Protein 9H4A (pdb70)

B-factor: mean 59.26, std 18.14, range [36.0, 131.02]

Secondary structure (DSSP, 8-state):
-HHHHHHHHHHHHHT---SSHHHHHHHTB-TTT-SS-SHHHHHHHHHHHHHHHHHHHHHH-TT--HHHHHHHHHHHT-TTTTTTHHHHHTTGGGTSB--SS--S-HHHHHHHHHHHHHHHHHHHHS-HHHHHHHHHHHHHTT-/-HHHHHHHHHHHHHS---SSTHHHHHHHB-TTT-SSSSHHHHHHHHHHHHHHHHHHHHTT-TT--HHHHHHHHHHHT-IIIIIHHHHHHTTGGGTSB--TTS-TT-HHHHHHHHHHHHHHHHHHHT-HHHHHHHHTTT-

Nearest PDB structures (foldseek):
  9h4a-assembly1_B  TM=9.808E-01  e=5.557E-18  Arabidopsis thaliana
  7r97-assembly1_B  TM=8.923E-01  e=1.587E-07  Esche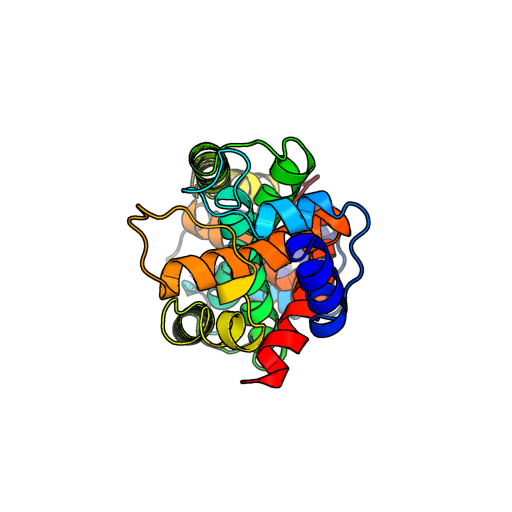richia coli K-12
  3o2r-assembly2_D  TM=8.938E-01  e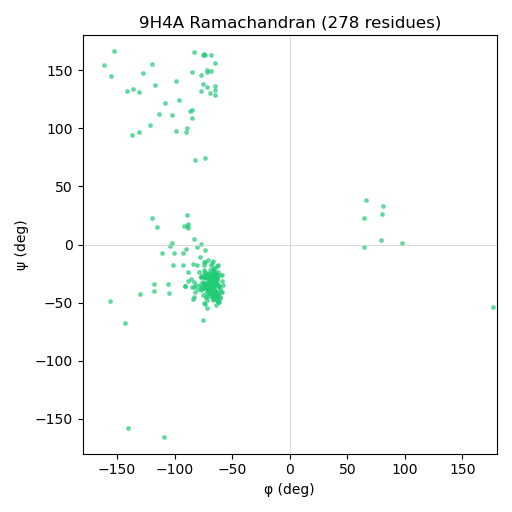=8.496E-07  Campylobacter jejuni subsp. jejuni NCTC 11168 = ATCC 700819
  3rv0-assembly2_D  TM=7.296E-01  e=1.612E-03  Vanderwaltozyma polyspora DSM 70294
  3rv0-assembly1_A  TM=6.216E-01  e=2.167E-03  Vanderwaltozyma polyspora DSM 70294

Solvent-accessible surface area: 13229 Å² total; per-residue (Å²): 109,113,35,43,90,49,0,55,144,2,24,115,69,2,49,29,177,13,122,73,69,90,14,0,87,28,0,0,0,18,39,41,99,45,176,103,30,0,111,10,2,12,51,0,0,26,23,0,7,28,0,0,6,0,17,74,65,2,66,156,74,56,98,23,63,18,164,37,0,27,174,49,12,70,106,25,25,57,61,125,70,7,2,6,90,1,0,87,89,8,32,0,45,191,14,12,61,55,44,135,178,38,158,40,68,101,35,31,16,10,2,26,0,2,40,0,1,2,0,0,0,0,29,19,39,52,58,0,25,58,0,4,130,9,4,83,127,3,34,46,71,83,84,100,115,32,53,85,56,0,57,129,2,24,108,87,11,65,25,168,14,132,75,63,87,16,0,83,30,0,0,2,30,39,46,97,45,178,100,20,1,96,9,2,13,53,0,0,27,23,0,7,26,0,0,0,0,28,76,50,1,69,157,69,51,88,27,60,24,158,40,0,28,169,53,12,72,114,29,27,61,56,122,82,14,4,6,91,4,0,91,155,21,29,0,25,185,18,11,71,26,27,147,197,39,105,18,86,73,31,49,15,10,2,35,0,2,39,0,1,2,0,0,0,0,34,19,35,62,36,0,23,56,0,8,133,15,2,68,113,23,81

Foldseek 3Di:
DVQVVLLVVLCVVLVHDFPPCVLLVQLLEDVQRDVSHQQVLLVVLLVLLLVLLLVVVCVVPVPDDPVVSVVSSCQCLPLQRHLQVLLVVSVSLVNRDHDPDDPDDSSNSSNSSSSSVLSSRCVRVVHSVVSSVSCCVSSVVPD/DVLVVLLVVLCVVLVHDFPDCVLLVQLQEDVQQDVSHQPVLLVVLLVLLLVLLVVVVCVVPVPDDPVVSVVSSVQCSPQQNHQLVLLVVSPSLVNRDHDPVDRSSDSNNSNSSSSSVLSSCCVRVVHSVVSSVSVPVRD

Organism: Arabidopsis thaliana (NCBI:txid3702)

Sequence (282 aa):
SPFATDLAKLQTQIGYKFNNINLLRRAMTHASFSQENNKALSIFGTHIIETAVSLQFLAKDIDISSKALGRLISEVSNVESSCALDGDRLGLGKIIRVSTKTDASNSAILCTGFRAIFGAIAIDAGTVDEAIKVFWKVHGARASPFATDLAKLQTQIGYKFNNINLLRRAMTHASFSQENNKALSIFGTHIIETAVSLQFLAKDIDISSKALGRLISEVSNVESSCALDGDRLGLGKIIRVSTKTDASNSAILCTGFRAIFGAIAIDAGTVDEAIKVFWKVH

Structure (mmCIF, N/CA/C/O backbone):
data_9H4A
#
_entry.id   9H4A
#
_cell.length_a   48.130
_cell.length_b   101.530
_cell.length_c   134.030
_cell.angle_alpha   90.000
_cell.angle_beta   90.000
_cell.angle_gamma   90.000
#
_symmetry.space_group_name_H-M   'C 2 2 21'
#
loop_
_atom_site.group_PDB
_atom_site.id
_atom_site.type_symbol
_atom_site.label_atom_id
_atom_site.label_alt_id
_atom_site.label_comp_id
_atom_site.label_asym_id
_atom_site.label_entity_id
_atom_site.label_seq_id
_atom_site.pdbx_PDB_ins_code
_atom_site.Cartn_x
_atom_site.Cartn_y
_atom_site.Cartn_z
_atom_site.occupancy
_atom_site.B_iso_or_equiv
_atom_site.auth_seq_id
_atom_site.auth_comp_id
_atom_site.auth_asym_id
_atom_site.auth_atom_id
_atom_site.pdbx_PDB_model_num
ATOM 1 N N . SER A 1 13 ? -19.69727 53.23701 52.76003 1.000 88.78903 42 SER A N 1
ATOM 2 C CA . SER A 1 13 ? -19.01261 53.17404 51.47358 1.000 109.84199 42 SER A CA 1
ATOM 3 C C . SER A 1 13 ? -19.06864 51.76563 50.88812 1.000 114.40752 42 SER A C 1
ATOM 4 O O . SER A 1 13 ? -18.95255 50.78024 51.61769 1.000 116.03350 42 SER A O 1
ATOM 7 N N . PRO A 1 14 ? -19.25190 51.67144 49.56902 1.000 109.70658 43 PRO A N 1
ATOM 8 C CA . PRO A 1 14 ? -19.32631 50.34550 48.93357 1.000 94.42733 43 PRO A CA 1
ATOM 9 C C . PRO A 1 14 ? -18.03406 49.55341 49.02116 1.000 93.80266 43 PRO A C 1
ATOM 10 O O . PRO A 1 14 ? -18.07944 48.31890 48.95428 1.000 88.87692 43 PRO A O 1
ATOM 14 N N . PHE A 1 15 ? -16.88516 50.21665 49.17016 1.000 94.21845 44 PHE A N 1
ATOM 15 C CA . PHE A 1 15 ? -15.61646 49.49591 49.21210 1.000 81.97872 44 PHE A CA 1
ATOM 16 C C . PHE A 1 15 ? -15.46144 48.72892 50.51983 1.000 70.58411 44 PHE A C 1
ATOM 17 O O . PHE A 1 15 ? -15.10805 47.54423 50.51708 1.000 68.78363 44 PHE A O 1
ATOM 25 N N . ALA A 1 16 ? -15.72338 49.38871 51.65119 1.000 68.29405 45 ALA A N 1
ATOM 26 C CA . ALA A 1 16 ? -15.59497 48.71863 52.94104 1.000 57.21114 45 ALA A CA 1
ATOM 27 C C . ALA A 1 16 ? -16.62546 47.60929 53.10582 1.000 83.73086 45 ALA A C 1
ATOM 28 O O . ALA A 1 16 ? -16.38040 46.64187 53.83579 1.000 63.98907 45 ALA A O 1
ATOM 30 N N . THR A 1 17 ? -17.77831 47.72884 52.44328 1.000 90.65638 46 THR A N 1
ATOM 31 C CA . THR A 1 17 ? -18.77924 46.66951 52.51400 1.000 93.79152 46 THR A CA 1
ATOM 32 C C . THR A 1 17 ? -18.34404 45.45140 51.70917 1.000 80.56532 46 THR A C 1
ATOM 33 O O . THR A 1 17 ? -18.50651 44.31101 52.16009 1.000 75.14671 46 THR A O 1
ATOM 37 N N . ASP A 1 18 ? -17.78570 45.67301 50.51609 1.000 69.69845 47 ASP A N 1
ATOM 38 C CA . ASP A 1 18 ? -17.24830 44.57109 49.72799 1.000 69.30304 47 ASP A CA 1
ATOM 39 C C . ASP A 1 18 ? -16.06161 43.90408 50.41042 1.000 66.82058 47 ASP A C 1
ATOM 40 O O . ASP A 1 18 ? -15.79105 42.72832 50.14506 1.000 68.17268 47 ASP A O 1
ATOM 45 N N . LEU A 1 19 ? -15.35068 44.62548 51.28031 1.000 59.74648 48 LEU A N 1
ATOM 46 C CA . LEU A 1 19 ? -14.26857 44.01819 52.04730 1.000 53.70994 48 LEU A CA 1
ATOM 47 C C . LEU A 1 19 ? -14.80651 43.18419 53.20361 1.000 57.96951 48 LEU A C 1
ATOM 48 O O . LEU A 1 19 ? -14.23561 42.13922 53.53603 1.000 64.19389 48 LEU A O 1
ATOM 53 N N . ALA A 1 20 ? -15.89791 43.63224 53.83012 1.000 76.65259 49 ALA A N 1
ATOM 54 C CA . ALA A 1 20 ? -16.51507 42.84249 54.89057 1.000 52.56824 49 ALA A CA 1
ATOM 55 C C . ALA A 1 20 ? -17.08073 41.53885 54.34350 1.000 64.90027 49 ALA A C 1
ATOM 56 O O . ALA A 1 20 ? -16.92614 40.47971 54.96255 1.000 68.81147 49 ALA A O 1
ATOM 58 N N . LYS A 1 21 ? -17.74021 41.59656 53.18359 1.000 65.25884 50 LYS A N 1
ATOM 59 C CA . LYS A 1 21 ? -18.20621 40.37487 52.53738 1.000 66.38420 50 LYS A CA 1
ATOM 60 C C . LYS A 1 21 ? -17.03902 39.51179 52.07744 1.000 56.61866 50 LYS A C 1
ATOM 61 O O . LYS A 1 21 ? -17.14788 38.28009 52.05836 1.000 78.19906 50 LYS A O 1
ATOM 67 N N . LEU A 1 22 ? -15.91508 40.13676 51.71924 1.000 52.70775 51 LEU A N 1
ATOM 68 C CA . LEU A 1 22 ? -14.75520 39.37846 51.26318 1.000 60.23005 51 LEU A CA 1
ATOM 69 C C . LEU A 1 22 ? -14.15361 38.55121 52.39248 1.000 54.57157 51 LEU A C 1
ATOM 70 O O . LEU A 1 22 ? -13.78141 37.38973 52.18770 1.000 51.69515 51 LEU A O 1
ATOM 75 N N . GLN A 1 23 ? -14.04841 39.13137 53.59041 1.000 39.59737 52 GLN A N 1
ATOM 76 C CA . GLN A 1 23 ? -13.50350 38.39057 54.72362 1.000 50.54703 52 GLN A CA 1
ATOM 77 C C . GLN A 1 23 ? -14.41686 37.23739 55.11768 1.000 57.43353 52 GLN A C 1
ATOM 78 O O . GLN A 1 23 ? -13.94113 36.17457 55.53397 1.000 56.04194 52 GLN A O 1
ATOM 84 N N . THR A 1 24 ? -15.73154 37.43016 54.99388 1.000 70.01042 53 THR A N 1
ATOM 85 C CA . THR A 1 24 ? -16.67082 36.34999 55.27505 1.000 71.15783 53 THR A CA 1
ATOM 86 C C . THR A 1 24 ? -16.51912 35.21479 54.27043 1.000 57.61665 53 THR A C 1
ATOM 87 O O . THR A 1 24 ? -16.59173 34.03586 54.63802 1.000 54.46367 53 THR A O 1
ATOM 91 N N . GLN A 1 25 ? -16.28919 35.55208 52.99996 1.000 55.81033 54 GLN A N 1
ATOM 92 C CA . GLN A 1 25 ? -16.21728 34.53094 51.96173 1.000 62.14155 54 GLN A CA 1
ATOM 93 C C . GLN A 1 25 ? -14.94993 33.69287 52.07680 1.000 59.72021 54 GLN A C 1
ATOM 94 O O . GLN A 1 25 ? -14.96253 32.50539 51.73354 1.000 55.91306 54 GLN A O 1
ATOM 100 N N . ILE A 1 26 ? -13.85499 34.28043 52.56128 1.000 62.14351 55 ILE A N 1
ATOM 101 C CA . ILE A 1 26 ? -12.60296 33.54111 52.68007 1.000 63.41625 55 ILE A CA 1
ATOM 102 C C . ILE A 1 26 ? -12.42218 32.89864 54.05081 1.000 70.39458 55 ILE A C 1
ATOM 103 O O . ILE A 1 26 ? -11.58904 31.99205 54.19340 1.000 65.94791 55 ILE A O 1
ATOM 108 N N . GLY A 1 27 ? -13.17028 33.33803 55.05896 1.000 61.10388 56 GLY A N 1
ATOM 109 C CA . GLY A 1 27 ? -13.07131 32.73643 56.37299 1.000 56.98347 56 GLY A CA 1
ATOM 110 C C . GLY A 1 27 ? -11.91031 33.21656 57.21165 1.000 60.71388 56 GLY A C 1
ATOM 111 O O . GLY A 1 27 ? -11.35610 32.43566 57.99193 1.000 69.25009 56 GLY A O 1
ATOM 112 N N . TYR A 1 28 ? -11.52019 34.48214 57.07592 1.000 45.55218 57 TYR A N 1
ATOM 113 C CA . TYR A 1 28 ? -10.45359 35.05037 57.88898 1.000 54.86454 57 TYR A CA 1
ATOM 114 C C . TYR A 1 28 ? -10.81012 36.48398 58.24816 1.000 62.85657 57 TYR A C 1
ATOM 115 O O . TYR A 1 28 ? -11.20493 37.26553 57.37774 1.000 52.41233 57 TYR A O 1
ATOM 124 N N . LYS A 1 29 ? -10.66882 36.82268 59.52832 1.000 61.48844 58 LYS A N 1
ATOM 125 C CA . LYS A 1 29 ? -11.01165 38.14456 60.04075 1.000 52.24265 58 LYS A CA 1
ATOM 126 C C . LYS A 1 29 ? -9.72632 38.94242 60.22770 1.000 60.42038 58 LYS A C 1
ATOM 127 O O . LYS A 1 29 ? -8.91025 38.62484 61.09945 1.000 63.45280 58 LYS A O 1
ATOM 133 N N . PHE A 1 30 ? -9.55093 39.97595 59.40951 1.000 51.26296 59 PHE A N 1
ATOM 134 C CA . PHE A 1 30 ? -8.35536 40.80172 59.48893 1.000 47.87735 59 PHE A CA 1
ATOM 135 C C . PHE A 1 30 ? -8.37071 41.66306 60.74399 1.000 49.43494 59 PHE A C 1
ATOM 136 O O . PHE A 1 30 ? -9.38915 42.26598 61.09347 1.000 66.80354 59 PHE A O 1
ATOM 144 N N . ASN A 1 31 ? -7.22657 41.71652 61.42513 1.000 51.01130 60 ASN A N 1
ATOM 145 C CA . ASN A 1 31 ? -7.05623 42.66120 62.52802 1.000 42.80165 60 ASN A CA 1
ATOM 146 C C . ASN A 1 31 ? -6.85438 44.06986 61.97816 1.000 48.35365 60 ASN A C 1
ATOM 147 O O . ASN A 1 31 ? -7.68717 44.95837 62.18231 1.000 58.31489 60 ASN A O 1
ATOM 152 N N . ASN A 1 32 ? -5.74759 44.28210 61.27075 1.000 56.95374 61 ASN A N 1
ATOM 153 C CA . ASN A 1 32 ? -5.48499 45.53770 60.57213 1.000 48.85304 61 ASN A CA 1
ATOM 154 C C . ASN A 1 32 ? -6.06818 45.40973 59.17075 1.000 49.80031 61 ASN A C 1
ATOM 155 O O . ASN A 1 32 ? -5.46668 44.79296 58.28816 1.000 57.68383 61 ASN A O 1
ATOM 160 N N . ILE A 1 33 ? -7.25324 45.98999 58.96474 1.000 46.64809 62 ILE A N 1
ATOM 161 C CA . ILE A 1 33 ? -7.92992 45.87688 57.67778 1.000 53.75547 62 ILE A CA 1
ATOM 162 C C . ILE A 1 33 ? -7.24841 46.68528 56.58489 1.000 56.17276 62 ILE A C 1
ATOM 163 O O . ILE A 1 33 ? -7.54326 46.48296 55.40113 1.000 60.74279 62 ILE A O 1
ATOM 168 N N . ASN A 1 34 ? -6.33563 47.59079 56.94610 1.000 54.24417 63 ASN A N 1
ATOM 169 C CA . ASN A 1 34 ? -5.58311 48.32545 55.93674 1.000 66.84528 63 ASN A CA 1
ATOM 170 C C . ASN A 1 34 ? -4.64715 47.42040 55.14536 1.000 57.33006 63 ASN A C 1
ATOM 171 O O . ASN A 1 34 ? -4.23495 47.79181 54.04132 1.000 61.23548 63 ASN A O 1
ATOM 176 N N . LEU A 1 35 ? -4.30498 46.24491 55.68108 1.000 53.77714 64 LEU A N 1
ATOM 177 C CA . LEU A 1 35 ? -3.56149 45.26444 54.89600 1.000 42.17648 64 LEU A CA 1
ATOM 178 C C . LEU A 1 35 ? -4.42984 44.67721 53.79099 1.000 43.42481 64 LEU A C 1
ATOM 179 O O . LEU A 1 35 ? -3.95411 44.45239 52.67180 1.000 41.50694 64 LEU A O 1
ATOM 184 N N . LEU A 1 36 ? -5.70519 44.41681 54.08818 1.000 46.77499 65 LEU A N 1
ATOM 185 C CA . LEU A 1 36 ? -6.62704 43.96769 53.05069 1.000 41.71382 65 LEU A CA 1
ATOM 186 C C . LEU A 1 36 ? -6.91984 45.08551 52.05903 1.000 49.35882 65 LEU A C 1
ATOM 187 O O . LEU A 1 36 ? -7.00264 44.84416 50.84917 1.000 54.38482 65 LEU A O 1
ATOM 192 N N . ARG A 1 37 ? -7.07966 46.31534 52.55468 1.000 51.68364 66 ARG A N 1
ATOM 193 C CA . ARG A 1 37 ? -7.27972 47.45540 51.66602 1.000 55.07371 66 ARG A CA 1
ATOM 194 C C . ARG A 1 37 ? -6.08352 47.64587 50.74208 1.000 55.38774 66 ARG A C 1
ATOM 195 O O . ARG A 1 37 ? -6.24165 48.02885 49.57655 1.000 49.13992 66 ARG A O 1
ATOM 203 N N . ARG A 1 38 ? -4.87672 47.37518 51.24468 1.000 51.59704 67 ARG A N 1
ATOM 204 C CA . ARG A 1 38 ? -3.68575 47.47484 50.40950 1.000 46.88743 67 ARG A CA 1
ATOM 205 C C . ARG A 1 38 ? -3.64741 46.37469 49.35694 1.000 47.36071 67 ARG A C 1
ATOM 206 O O . ARG A 1 38 ? -3.12637 46.58876 48.25644 1.000 37.41714 67 ARG A O 1
ATOM 214 N N . ALA A 1 39 ? -4.19441 45.19783 49.67230 1.000 39.38033 68 ALA A N 1
ATOM 215 C CA . ALA A 1 39 ? -4.18491 44.09599 48.71709 1.000 36.00104 68 ALA A CA 1
ATOM 216 C C . ALA A 1 39 ? -5.18060 44.31838 47.58648 1.000 47.66786 68 ALA A C 1
ATOM 217 O O . ALA A 1 39 ? -4.96914 43.82690 46.47197 1.000 38.28759 68 ALA A O 1
ATOM 219 N N . MET A 1 40 ? -6.26445 45.04885 47.84760 1.000 56.79171 69 MET A N 1
ATOM 220 C CA . MET A 1 40 ? -7.28446 45.32025 46.84520 1.000 46.63135 69 MET A CA 1
ATOM 221 C C . MET A 1 40 ? -7.02982 46.61705 46.08554 1.000 37.97366 69 MET A C 1
ATOM 222 O O . MET A 1 40 ? -7.94155 47.12882 45.42605 1.000 48.70127 69 MET A O 1
ATOM 227 N N . THR A 1 41 ? -5.81691 47.15675 46.16347 1.000 45.28994 70 THR A N 1
ATOM 228 C CA . THR A 1 41 ? -5.44870 48.39256 45.48145 1.000 45.85018 70 THR A CA 1
ATOM 229 C C . THR A 1 41 ? -4.40748 48.06073 44.42021 1.000 42.58442 70 THR A C 1
ATOM 230 O O . THR A 1 41 ? -3.27836 47.68144 44.74827 1.000 48.06476 70 THR A O 1
ATOM 234 N N . HIS A 1 42 ? -4.78754 48.20053 43.15374 1.000 36.00104 71 HIS A N 1
ATOM 235 C CA . HIS A 1 42 ? -3.86571 47.92317 42.06492 1.000 41.93674 71 HIS A CA 1
ATOM 236 C C . HIS A 1 42 ? -2.82491 49.03602 41.95427 1.000 56.79838 71 HIS A C 1
ATOM 237 O O . HIS A 1 42 ? -2.98619 50.13265 42.49766 1.000 54.95442 71 HIS A O 1
ATOM 244 N N . ALA A 1 43 ? -1.73784 48.73585 41.23696 1.000 62.56394 72 ALA A N 1
ATOM 245 C CA . ALA A 1 43 ? -0.65042 49.70008 41.09686 1.000 49.83684 72 ALA A CA 1
ATOM 246 C C . ALA A 1 43 ? -1.09482 50.95845 40.36330 1.000 63.81953 72 ALA A C 1
ATOM 247 O O . ALA A 1 43 ? -0.55472 52.04255 40.61029 1.000 63.63163 72 ALA A O 1
ATOM 249 N N . SER A 1 44 ? -2.07076 50.84131 39.46127 1.000 67.45402 73 SER A N 1
ATOM 250 C CA . SER A 1 44 ? -2.52422 52.00532 38.70968 1.000 60.42259 73 SER A CA 1
ATOM 251 C C . SER A 1 44 ? -3.37120 52.94868 39.55357 1.000 59.17133 73 SER A C 1
ATOM 252 O O . SER A 1 44 ? -3.53311 54.11538 39.17945 1.000 74.65652 73 SER A O 1
ATOM 255 N N . PHE A 1 45 ? -3.90135 52.47693 40.68242 1.000 56.07451 74 PHE A N 1
ATOM 256 C CA . PHE A 1 45 ? -4.74702 53.29328 41.54433 1.000 49.98347 74 PHE A CA 1
ATOM 257 C C . PHE A 1 45 ? -3.93199 54.15524 42.50413 1.000 48.05324 74 PHE A C 1
ATOM 258 O O . PHE A 1 45 ? -4.20035 55.35208 42.64681 1.000 57.86669 74 PHE A O 1
ATOM 266 N N . SER A 1 46 ? -2.94220 53.56533 43.17151 1.000 49.34480 75 SER A N 1
ATOM 267 C CA . SER A 1 46 ? -2.16441 54.27741 44.17491 1.000 55.08933 75 SER A CA 1
ATOM 268 C C . SER A 1 46 ? -0.77628 53.66183 44.26847 1.000 55.50001 75 SER A C 1
ATOM 269 O O . SER A 1 46 ? -0.51842 52.57236 43.75057 1.000 60.18949 75 SER A O 1
ATOM 272 N N . GLN A 1 47 ? 0.12499 54.38177 44.94053 1.000 63.69618 76 GLN A N 1
ATOM 273 C CA . GLN A 1 47 ? 1.43750 53.83017 45.24814 1.000 57.92856 76 GLN A CA 1
ATOM 274 C C . GLN A 1 47 ? 1.39734 52.87578 46.43222 1.000 51.25072 76 GLN A C 1
ATOM 275 O O . GLN A 1 47 ? 2.28155 52.02061 46.55226 1.000 64.79642 76 GLN A O 1
ATOM 281 N N . GLU A 1 48 ? 0.39972 53.00464 47.30869 1.000 36.00104 77 GLU A N 1
ATOM 282 C CA . GLU A 1 48 ? 0.13962 51.99985 48.33884 1.000 61.26122 77 GLU A CA 1
ATOM 283 C C . GLU A 1 48 ? -0.68101 50.87144 47.71310 1.000 54.86268 77 GLU A C 1
ATOM 284 O O . GLU A 1 48 ? -1.88038 50.71119 47.94908 1.000 63.33176 77 GLU A O 1
ATOM 290 N N . ASN A 1 49 ? -0.00182 50.08261 46.88734 1.000 38.79116 78 ASN A N 1
ATOM 291 C CA . ASN A 1 49 ? -0.62731 49.04338 46.08920 1.000 45.53234 78 ASN A CA 1
ATOM 292 C C . ASN A 1 49 ? -0.24635 47.66375 46.62297 1.000 51.47462 78 ASN A C 1
ATOM 293 O O . ASN A 1 49 ? 0.27141 47.52234 47.73702 1.000 63.74703 78 ASN A O 1
ATOM 298 N N . ASN A 1 50 ? -0.50142 46.63577 45.81203 1.000 52.53267 79 ASN A N 1
ATOM 299 C CA . ASN A 1 50 ? -0.33455 45.24985 46.23076 1.000 50.58598 79 ASN A CA 1
ATOM 300 C C . ASN A 1 50 ? 0.75954 44.51624 45.46446 1.000 50.49951 79 ASN A C 1
ATOM 301 O O . ASN A 1 50 ? 0.80885 43.28198 45.51411 1.000 44.47101 79 ASN A O 1
ATOM 306 N N . LYS A 1 51 ? 1.63625 45.23270 44.75601 1.000 46.36532 80 LYS A N 1
ATOM 307 C CA . LYS A 1 51 ? 2.66894 44.55333 43.97895 1.000 45.62647 80 LYS A CA 1
ATOM 308 C C . LYS A 1 51 ? 3.64211 43.79669 44.87270 1.000 45.41856 80 LYS A C 1
ATOM 309 O O . LYS A 1 51 ? 4.11986 42.72051 44.49583 1.000 56.70296 80 LYS A O 1
ATOM 315 N N . ALA A 1 52 ? 3.94506 44.33458 46.05590 1.000 43.56886 81 ALA A N 1
ATOM 316 C CA . ALA A 1 52 ? 4.82947 43.62808 46.97655 1.000 49.83292 81 ALA A CA 1
ATOM 317 C C . ALA A 1 52 ? 4.12803 42.42911 47.60196 1.000 45.50895 81 ALA A C 1
ATOM 318 O O . ALA A 1 52 ? 4.70128 41.33570 47.67549 1.000 36.00104 81 ALA A O 1
ATOM 320 N N . LEU A 1 53 ? 2.88529 42.61412 48.05461 1.000 46.72689 82 LEU A N 1
ATOM 321 C CA . LEU A 1 53 ? 2.12299 41.50881 48.62247 1.000 39.09159 82 LEU A CA 1
ATOM 322 C C . LEU A 1 53 ? 1.82184 40.43042 47.59137 1.000 50.05025 82 LEU A C 1
ATOM 323 O O . LEU A 1 53 ? 1.59943 39.27327 47.96513 1.000 36.00104 82 LEU A O 1
ATOM 328 N N . SER A 1 54 ? 1.80548 40.78357 46.30472 1.000 45.72220 83 SER A N 1
ATOM 329 C CA . SER A 1 54 ? 1.59053 39.78153 45.26759 1.000 36.00104 83 SER A CA 1
ATOM 330 C C . SER A 1 54 ? 2.76720 38.81856 45.18051 1.000 44.88224 83 SER A C 1
ATOM 331 O O . SER A 1 54 ?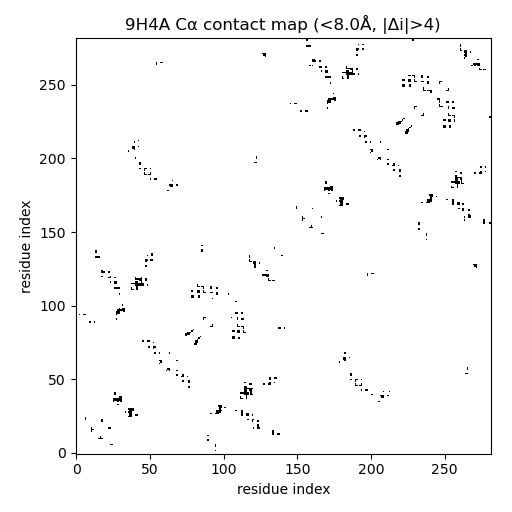 2.57713 37.61601 44.96521 1.000 46.51429 83 SER A O 1
ATOM 334 N N . ILE A 1 55 ? 3.99003 39.32825 45.34444 1.000 38.96564 84 ILE A N 1
ATOM 335 C CA . ILE A 1 55 ? 5.16581 38.46422 45.30931 1.000 45.77601 84 ILE A CA 1
ATOM 336 C C . ILE A 1 55 ? 5.18587 37.54236 46.52204 1.000 40.79242 84 ILE A C 1
ATOM 337 O O . ILE A 1 55 ? 5.56893 36.37028 46.42329 1.000 36.00104 84 ILE A O 1
ATOM 342 N N . PHE A 1 56 ? 4.77426 38.05549 47.68315 1.000 51.19788 85 PHE A N 1
ATOM 343 C CA . PHE A 1 56 ? 4.66425 37.21921 48.87387 1.000 36.00104 85 PHE A CA 1
ATOM 344 C C . PHE A 1 56 ? 3.64425 36.10730 48.66158 1.000 42.93174 85 PHE A C 1
ATOM 345 O O . PHE A 1 56 ? 3.92110 34.93279 48.93170 1.000 46.30022 85 PHE A O 1
ATOM 353 N N . GLY A 1 57 ? 2.45598 36.46232 48.16791 1.000 55.99184 86 GLY A N 1
ATOM 354 C CA . GLY A 1 57 ? 1.41516 35.46834 47.97404 1.000 40.89546 86 GLY A CA 1
ATOM 355 C C . GLY A 1 57 ? 1.77946 34.40346 46.96030 1.000 36.00104 86 GLY A C 1
ATOM 356 O O . GLY A 1 57 ? 1.29631 33.27182 47.04510 1.000 40.10876 86 GLY A O 1
ATOM 357 N N . THR A 1 58 ? 2.63099 34.74357 45.99070 1.000 36.00104 87 THR A N 1
ATOM 358 C CA . THR A 1 58 ? 3.05559 33.75642 45.00331 1.000 36.16689 87 THR A CA 1
ATOM 359 C C . THR A 1 58 ? 3.85882 32.64003 45.65901 1.000 49.16498 87 THR A C 1
ATOM 360 O O . THR A 1 58 ? 3.62187 31.45385 45.40221 1.000 51.13310 87 THR A O 1
ATOM 364 N N . HIS A 1 59 ? 4.81064 33.00263 46.52223 1.000 39.82075 88 HIS A N 1
ATOM 365 C CA . HIS A 1 59 ? 5.64448 31.99240 47.16374 1.000 40.37267 88 HIS A CA 1
ATOM 366 C C . HIS A 1 59 ? 4.88219 31.22915 48.23886 1.000 47.33884 88 HIS A C 1
ATOM 367 O O . HIS A 1 59 ? 5.20887 30.07048 48.52119 1.000 46.54476 88 HIS A O 1
ATOM 374 N N . ILE A 1 60 ? 3.87172 31.85322 48.84825 1.000 45.94589 89 ILE A N 1
ATOM 375 C CA . ILE A 1 60 ? 3.02818 31.13377 49.79862 1.000 50.00765 89 ILE A CA 1
ATOM 376 C C . ILE A 1 60 ? 2.26058 30.02696 49.08837 1.000 44.91638 89 ILE A C 1
ATOM 377 O O . ILE A 1 60 ? 2.15999 28.89898 49.58678 1.000 49.77871 89 ILE A O 1
ATOM 382 N N . ILE A 1 61 ? 1.71879 30.32737 47.90714 1.000 47.87823 90 ILE A N 1
ATOM 383 C CA . ILE A 1 61 ? 0.98742 29.32011 47.14699 1.000 39.21760 90 ILE A CA 1
ATOM 384 C C . ILE A 1 61 ? 1.93372 28.23395 46.64835 1.000 48.70658 90 ILE A C 1
ATOM 385 O O . ILE A 1 61 ? 1.58928 27.04578 46.64676 1.000 44.76843 90 ILE A O 1
ATOM 390 N N . GLU A 1 62 ? 3.14343 28.61793 46.22992 1.000 46.26861 91 GLU A N 1
ATOM 391 C CA . GLU A 1 62 ? 4.12361 27.62652 45.79485 1.000 44.70820 91 GLU A CA 1
ATOM 392 C C . GLU A 1 62 ? 4.48006 26.67024 46.92602 1.000 49.06458 91 GLU A C 1
ATOM 393 O O . GLU A 1 62 ? 4.71238 25.47771 46.69288 1.000 37.28783 91 GLU A O 1
ATOM 399 N N . THR A 1 63 ? 4.52608 27.17645 48.15980 1.000 46.69185 92 THR A N 1
ATOM 400 C CA . THR A 1 63 ? 4.77653 26.32351 49.31590 1.000 38.17772 92 THR A CA 1
ATOM 401 C C . THR A 1 63 ? 3.54352 25.50226 49.67846 1.000 47.11660 92 THR A C 1
ATOM 402 O O . THR A 1 63 ? 3.66220 24.33302 50.06390 1.000 45.29274 92 THR A O 1
ATOM 406 N N . ALA A 1 64 ? 2.35334 26.09467 49.55044 1.000 42.63009 93 ALA A N 1
ATOM 407 C CA . ALA A 1 64 ? 1.12461 25.36926 49.85694 1.000 40.34283 93 ALA A CA 1
ATOM 408 C C . ALA A 1 64 ? 0.93660 24.18157 48.92212 1.000 53.90227 93 ALA A C 1
ATOM 409 O O . ALA A 1 64 ? 0.53114 23.09655 49.35581 1.000 38.28176 93 ALA A O 1
ATOM 411 N N . VAL A 1 65 ? 1.22770 24.36920 47.63388 1.000 60.33436 94 VAL A N 1
ATOM 412 C CA . VAL A 1 65 ? 1.09754 23.28163 46.66992 1.000 38.68076 94 VAL A CA 1
ATOM 413 C C . VAL A 1 65 ? 2.18527 22.23763 46.89037 1.000 47.37007 94 VAL A C 1
ATOM 414 O O . VAL A 1 65 ? 1.93961 21.03030 46.77711 1.000 40.51329 94 VAL A O 1
ATOM 418 N N . SER A 1 66 ? 3.40105 22.68210 47.21668 1.000 44.04427 95 SER A N 1
ATOM 419 C CA . SER A 1 66 ? 4.50556 21.74682 47.40170 1.000 36.00104 95 SER A CA 1
ATOM 420 C C . SER A 1 66 ? 4.27904 20.85069 48.61250 1.000 39.80315 95 SER A C 1
ATOM 421 O O . SER A 1 66 ? 4.58064 19.65232 48.56902 1.000 46.52840 95 SER A O 1
ATOM 424 N N . LEU A 1 67 ? 3.74590 21.41084 49.70028 1.000 43.90441 96 LEU A N 1
ATOM 425 C CA . LEU A 1 67 ? 3.54307 20.62186 50.91098 1.000 45.15913 96 LEU A CA 1
ATOM 426 C C . LEU A 1 67 ? 2.47221 19.55682 50.70935 1.000 43.14028 96 LEU A C 1
ATOM 427 O O . LEU A 1 67 ? 2.60405 18.43485 51.21149 1.000 59.72032 96 LEU A O 1
ATOM 432 N N . GLN A 1 68 ? 1.40897 19.88396 49.97146 1.000 48.82222 97 GLN A N 1
ATOM 433 C CA . GLN A 1 68 ? 0.30170 18.94558 49.82264 1.000 50.48008 97 GLN A CA 1
ATOM 434 C C . GLN A 1 68 ? 0.67568 17.75897 48.94218 1.000 48.80113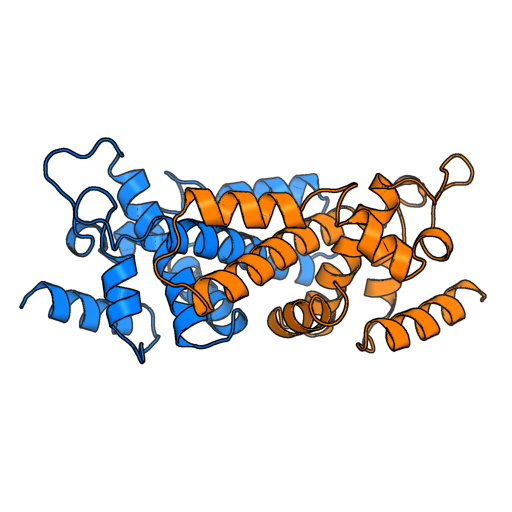 97 GLN A C 1
ATOM 435 O O . GLN A 1 68 ? 0.20413 16.64204 49.18131 1.000 54.02262 97 GLN A O 1
ATOM 441 N N . PHE A 1 69 ? 1.51831 17.97031 47.92964 1.000 42.44667 98 PHE A N 1
ATOM 442 C CA . PHE A 1 69 ? 1.90957 16.86251 47.06428 1.000 48.91186 98 PHE A CA 1
ATOM 443 C C . PHE A 1 69 ? 3.03932 16.04157 47.67323 1.000 47.26356 98 PHE A C 1
ATOM 444 O O . PHE A 1 69 ? 3.02645 14.80847 47.58898 1.000 55.90636 98 PHE A O 1
ATOM 452 N N . LEU A 1 70 ? 4.02308 16.70270 48.28700 1.000 45.00543 99 LEU A N 1
ATOM 453 C CA . LEU A 1 70 ? 5.13437 15.98082 48.89462 1.000 45.58121 99 LEU A CA 1
ATOM 454 C C . LEU A 1 70 ? 4.71133 15.19140 50.12593 1.000 42.78882 99 LEU A C 1
ATOM 455 O O . LEU A 1 70 ? 5.40384 14.24008 50.50315 1.000 43.58441 99 LEU A O 1
ATOM 460 N N . ALA A 1 71 ? 3.59596 15.55969 50.75871 1.000 37.87764 100 ALA A N 1
ATOM 461 C CA . ALA A 1 71 ? 3.10172 14.78514 51.89094 1.000 49.19961 100 ALA A CA 1
ATOM 462 C C . ALA A 1 71 ? 2.43552 13.49349 51.43283 1.000 62.08449 100 ALA A C 1
ATOM 463 O O . ALA A 1 71 ? 2.58751 12.45088 52.07933 1.000 70.20534 100 ALA A O 1
ATOM 465 N N . LYS A 1 72 ? 1.69662 13.54160 50.32224 1.000 41.11368 101 LYS A N 1
ATOM 466 C CA . LYS A 1 72 ? 1.07099 12.33145 49.79959 1.000 44.17870 101 LYS A CA 1
ATOM 467 C C . LYS A 1 72 ? 2.11023 11.39773 49.19198 1.000 45.93830 101 LYS A C 1
ATOM 468 O O . LYS A 1 72 ? 2.20731 10.22581 49.57401 1.000 64.68094 101 LYS A O 1
ATOM 474 N N . ASP A 1 73 ? 2.89824 11.90134 48.24552 1.000 43.28056 102 ASP A N 1
ATOM 475 C CA . ASP A 1 73 ? 3.87366 11.10201 47.50744 1.000 46.01731 102 ASP A CA 1
ATOM 476 C C . ASP A 1 73 ? 5.25468 11.71625 47.71606 1.000 50.78356 102 ASP A C 1
ATOM 477 O O . ASP A 1 73 ? 5.58849 12.73382 47.10149 1.000 57.38807 102 ASP A O 1
ATOM 482 N N . ILE A 1 74 ? 6.05789 11.09791 48.58554 1.000 57.20945 103 ILE A N 1
ATOM 483 C CA . ILE A 1 74 ? 7.42060 11.56858 48.79987 1.000 53.31511 103 ILE A CA 1
ATOM 484 C C . ILE A 1 74 ? 8.31795 11.21812 47.61930 1.000 56.76115 103 ILE A C 1
ATOM 485 O O . ILE A 1 74 ? 9.33721 11.88293 47.39722 1.000 56.73170 103 ILE A O 1
ATOM 490 N N . ASP A 1 75 ? 7.95505 10.19644 46.83947 1.000 55.49049 104 ASP A N 1
ATOM 491 C CA . ASP A 1 75 ? 8.72959 9.77480 45.67847 1.000 61.03231 104 ASP A CA 1
ATOM 492 C C . ASP A 1 75 ? 8.31822 10.49821 44.40127 1.000 54.24796 104 ASP A C 1
ATOM 493 O O . ASP A 1 75 ? 8.50514 9.95970 43.30162 1.000 69.46245 104 ASP A O 1
ATOM 498 N N . ILE A 1 76 ? 7.76026 11.69984 44.51258 1.000 50.44032 105 ILE A N 1
ATOM 499 C CA . ILE A 1 76 ? 7.36495 12.46564 43.33657 1.000 63.84831 105 ILE A CA 1
ATOM 500 C C . ILE A 1 76 ? 8.60836 13.04668 42.67826 1.000 59.49854 105 ILE A C 1
ATOM 501 O O . ILE A 1 76 ? 9.52729 13.52514 43.35539 1.000 57.69242 105 ILE A O 1
ATOM 506 N N . SER A 1 77 ? 8.65310 12.98772 41.35069 1.000 43.00605 106 SER A N 1
ATOM 507 C CA . SER A 1 77 ? 9.78720 13.53920 40.62728 1.000 43.42533 106 SER A CA 1
ATOM 508 C C . SER A 1 77 ? 9.75546 15.06155 40.67674 1.000 58.63912 106 SER A C 1
ATOM 509 O O . SER A 1 77 ? 8.69056 15.68266 40.73375 1.000 63.87580 106 SER A O 1
ATOM 512 N N . SER A 1 78 ? 10.94697 15.66369 40.66365 1.000 57.88506 107 SER A N 1
ATOM 513 C CA . SER A 1 78 ? 11.03257 17.11951 40.67865 1.000 38.15791 107 SER A CA 1
ATOM 514 C C . SER A 1 78 ? 10.40191 17.72702 39.43322 1.000 53.55396 107 SER A C 1
ATOM 515 O O . SER A 1 78 ? 9.89008 18.85139 39.48177 1.000 53.98988 107 SER A O 1
ATOM 518 N N . LYS A 1 79 ? 10.42350 17.00093 38.31323 1.000 56.94501 108 LYS A N 1
ATOM 519 C CA . LYS A 1 79 ? 9.76839 17.48976 37.10514 1.000 47.07335 108 LYS A CA 1
ATOM 520 C C . LYS A 1 79 ? 8.25491 17.51963 37.27413 1.000 50.49475 108 LYS A C 1
ATOM 521 O O . LYS A 1 79 ? 7.59023 18.45112 36.80515 1.000 52.44673 108 LYS A O 1
ATOM 527 N N . ALA A 1 80 ? 7.69250 16.50993 37.94244 1.000 47.97690 109 ALA A N 1
ATOM 528 C CA . ALA A 1 80 ? 6.25208 16.49169 38.17252 1.000 39.35151 109 ALA A CA 1
ATOM 529 C C . ALA A 1 80 ? 5.83739 17.57772 39.15631 1.000 47.39096 109 ALA A C 1
ATOM 530 O O . ALA A 1 80 ? 4.82840 18.26064 38.94579 1.000 43.36258 109 ALA A O 1
ATOM 532 N N . LEU A 1 81 ? 6.60555 17.75303 40.23471 1.000 50.33336 110 LEU A N 1
ATOM 533 C CA . LEU A 1 81 ? 6.28482 18.78604 41.21430 1.000 44.27764 110 LEU A CA 1
ATOM 534 C C . LEU A 1 81 ? 6.32394 20.17240 40.58506 1.000 36.00104 110 LEU A C 1
ATOM 535 O O . LEU A 1 81 ? 5.51673 21.04261 40.93079 1.000 36.00104 110 LEU A O 1
ATOM 540 N N . GLY A 1 82 ? 7.25389 20.39474 39.65487 1.000 42.41018 111 GLY A N 1
ATOM 541 C CA . GLY A 1 82 ? 7.32975 21.68721 38.99534 1.000 36.00104 111 GLY A CA 1
ATOM 542 C C . GLY A 1 82 ? 6.14074 21.95271 38.09271 1.000 46.47111 111 GLY A C 1
ATOM 543 O O . GLY A 1 82 ? 5.62792 23.07428 38.04166 1.000 46.15062 111 GLY A O 1
ATOM 544 N N . ARG A 1 83 ? 5.68630 20.92763 37.36710 1.000 42.11761 112 ARG A N 1
ATOM 545 C CA . ARG A 1 83 ? 4.51033 21.08972 36.51853 0.600 36.00104 112 ARG A CA 1
ATOM 546 C C . ARG A 1 83 ? 3.26021 21.34397 37.35095 1.000 48.47348 112 ARG A C 1
ATOM 547 O O . ARG A 1 83 ? 2.40090 22.14256 36.96107 1.000 43.92424 112 ARG A O 1
ATOM 555 N N . LEU A 1 84 ? 3.14356 20.68095 38.50422 1.000 52.72253 113 LEU A N 1
ATOM 556 C CA . LEU A 1 84 ? 1.97288 20.88106 39.35152 1.000 49.15554 113 LEU A CA 1
ATOM 557 C C . LEU A 1 84 ? 1.97106 22.26251 39.99356 1.000 47.26521 113 LEU A C 1
ATOM 558 O O . LEU A 1 84 ? 0.89928 22.83346 40.22461 1.000 58.05811 113 LEU A O 1
ATOM 563 N N . ILE A 1 85 ? 3.15020 22.81306 40.29111 1.000 57.16187 114 ILE A N 1
ATOM 564 C CA . ILE A 1 85 ? 3.21722 24.17520 40.81165 1.000 42.70132 114 ILE A CA 1
ATOM 565 C C . ILE A 1 85 ? 2.81185 25.17415 39.73550 1.000 45.38596 114 ILE A C 1
ATOM 566 O O . ILE A 1 85 ? 2.11325 26.15742 40.01121 1.000 50.44614 114 ILE A O 1
ATOM 571 N N . SER A 1 86 ? 3.22863 24.93170 38.49029 1.000 43.14465 115 SER A N 1
ATOM 572 C CA . SER A 1 86 ? 2.88307 25.84147 37.40382 1.000 45.27297 115 SER A CA 1
ATOM 573 C C . SER A 1 86 ? 1.40135 25.77054 37.05305 1.000 47.09909 115 SER A C 1
ATOM 574 O O . SER A 1 86 ? 0.82803 26.76706 36.59830 1.000 54.11793 115 SER A O 1
ATOM 577 N N . GLU A 1 87 ? 0.76576 24.61234 37.25231 1.000 36.29550 116 GLU A N 1
ATOM 578 C CA . GLU A 1 87 ? -0.66028 24.49843 36.95976 1.000 36.00104 116 GLU A CA 1
ATOM 579 C C . GLU A 1 87 ? -1.49241 25.33653 37.92213 1.000 41.19899 116 GLU A C 1
ATOM 580 O O . GLU A 1 87 ? -2.46723 25.97749 37.51212 1.000 56.70842 116 GLU A O 1
ATOM 586 N N . VAL A 1 88 ? -1.12503 25.34400 39.20426 1.000 48.45689 117 VAL A N 1
ATOM 587 C CA . VAL A 1 88 ? -1.90947 26.07308 40.19500 1.000 48.84506 117 VAL A CA 1
ATOM 588 C C . VAL A 1 88 ? -1.62501 27.56952 40.13131 1.000 46.25697 117 VAL A C 1
ATOM 589 O O . VAL A 1 88 ? -2.52724 28.38599 40.35166 1.000 48.73960 117 VAL A O 1
ATOM 593 N N . SER A 1 89 ? -0.38719 27.95855 39.82903 1.000 42.35010 118 SER A N 1
ATOM 594 C CA . SER A 1 89 ? -0.00782 29.36223 39.76255 1.000 58.52533 118 SER A CA 1
ATOM 595 C C . SER A 1 89 ? -0.21410 29.96415 38.37584 1.000 42.33693 118 SER A C 1
ATOM 596 O O . SER A 1 89 ? 0.33503 31.03371 38.08724 1.000 47.54318 118 SER A O 1
ATOM 599 N N . ASN A 1 90 ? -0.98979 29.30485 37.51727 1.000 50.04007 119 ASN A N 1
ATOM 600 C CA . ASN A 1 90 ? -1.25977 29.83751 36.18837 1.000 43.31356 119 ASN A CA 1
ATOM 601 C C . ASN A 1 90 ? -2.04690 31.13737 36.29593 1.000 36.00104 119 ASN A C 1
ATOM 602 O O . ASN A 1 90 ? -3.03236 31.22326 37.03410 1.000 47.04236 119 ASN A O 1
ATOM 607 N N . VAL A 1 91 ? -1.60562 32.15208 35.55104 1.000 47.18248 120 VAL A N 1
ATOM 608 C CA . VAL A 1 91 ? -2.22337 33.47090 35.64902 1.000 41.34067 120 VAL A CA 1
ATOM 609 C C . VAL A 1 91 ? -3.62364 33.45989 35.04760 1.000 36.00104 120 VAL A C 1
ATOM 610 O O . VAL A 1 91 ? -4.55570 34.05208 35.60206 1.000 41.77858 120 VAL A O 1
ATOM 614 N N . GLU A 1 92 ? -3.80223 32.78165 33.91611 1.000 50.05471 121 GLU A N 1
ATOM 615 C CA . GLU A 1 92 ? -5.06526 32.84068 33.19398 1.000 36.00104 121 GLU A CA 1
ATOM 616 C C . GLU A 1 92 ? -5.95649 31.62470 33.40958 1.000 36.00104 121 GLU A C 1
ATOM 617 O O . GLU A 1 92 ? -7.16022 31.70855 33.14307 1.000 53.85232 121 GLU A O 1
ATOM 623 N N . SER A 1 93 ? -5.40930 30.50826 33.89097 1.000 42.75182 122 SER A N 1
ATOM 624 C CA . SER A 1 93 ? -6.16879 29.27302 34.01977 1.000 36.00104 122 SER A CA 1
ATOM 625 C C . SER A 1 93 ? -6.44866 28.86875 35.46007 1.000 45.98271 122 SER A C 1
ATOM 626 O O . SER A 1 93 ? -7.20230 27.91438 35.67896 1.000 52.23825 122 SER A O 1
ATOM 629 N N . SER A 1 94 ? -5.86971 29.55764 36.44176 1.000 47.73281 123 SER A N 1
ATOM 630 C CA . SER A 1 94 ? -6.07371 29.20666 37.84206 1.000 41.64380 123 SER A CA 1
ATOM 631 C C . SER A 1 94 ? -6.14132 30.45331 38.71210 1.000 48.84986 123 SER A C 1
ATOM 632 O O . SER A 1 94 ? -7.19710 30.77446 39.26841 1.000 51.63135 123 SER A O 1
ATOM 635 N N . CYS A 1 95 ? -5.01728 31.15876 38.83894 1.000 56.21660 124 CYS A N 1
ATOM 636 C CA . CYS A 1 95 ? -4.96055 32.40361 39.60325 1.000 43.10734 124 CYS A CA 1
ATOM 637 C C . CYS A 1 95 ? -5.66071 33.50246 38.80558 1.000 52.83361 124 CYS A C 1
ATOM 638 O O . CYS A 1 95 ? -5.03547 34.38587 38.21923 1.000 76.93009 124 CYS A O 1
ATOM 641 N N . ALA A 1 96 ? -6.99218 33.42579 38.78434 1.000 51.21384 125 ALA A N 1
ATOM 642 C CA . ALA A 1 96 ? -7.86674 34.38080 38.10858 1.000 47.67039 125 ALA A CA 1
ATOM 643 C C . ALA A 1 96 ? -9.29234 33.88120 38.26233 1.000 62.74665 125 ALA A C 1
ATOM 644 O O . ALA A 1 96 ? -10.17236 34.60391 38.74053 1.000 65.66136 125 ALA A O 1
ATOM 646 N N . LEU A 1 97 ? -9.51759 32.62845 37.86167 1.000 36.00104 126 LEU A N 1
ATOM 647 C CA . LEU A 1 97 ? -10.80735 31.99688 38.10273 1.000 36.00104 126 LEU A CA 1
ATOM 648 C C . LEU A 1 97 ? -11.08075 31.86936 39.59406 1.000 41.72757 126 LEU A C 1
ATOM 649 O O . LEU A 1 97 ? -12.23563 31.96140 40.02572 1.000 61.85885 126 LEU A O 1
ATOM 654 N N . ASP A 1 98 ? -10.03240 31.65911 40.39390 1.000 36.00104 127 ASP A N 1
ATOM 655 C CA . ASP A 1 98 ? -10.18037 31.73061 41.84297 1.000 40.84872 127 ASP A CA 1
ATOM 656 C C . ASP A 1 98 ? -10.47759 33.15477 42.29116 1.000 40.92726 127 ASP A C 1
ATOM 657 O O . ASP A 1 98 ? -11.30146 33.37154 43.18726 1.000 58.06687 127 ASP A O 1
ATOM 662 N N . GLY A 1 99 ? -9.81653 34.13754 41.67701 1.000 36.59488 128 GLY A N 1
ATOM 663 C CA . GLY A 1 99 ? -10.06837 35.52265 42.03631 1.000 48.83412 128 GLY A CA 1
ATOM 664 C C . GLY A 1 99 ? -11.41818 36.01967 41.55492 1.000 43.55794 128 GLY A C 1
ATOM 665 O O . GLY A 1 99 ? -12.08504 36.79506 42.24472 1.000 43.09171 128 GLY A O 1
ATOM 666 N N . ASP A 1 100 ? -11.84182 35.58347 40.36691 1.000 56.35331 129 ASP A N 1
ATOM 667 C CA . ASP A 1 100 ? -13.13739 36.01375 39.85221 1.000 57.39072 129 ASP A CA 1
ATOM 668 C C . ASP A 1 100 ? -14.28605 35.31502 40.56877 1.000 54.01356 129 ASP A C 1
ATOM 669 O O . ASP A 1 100 ? -15.38712 35.87049 40.65805 1.000 66.50449 129 ASP A O 1
ATOM 674 N N . ARG A 1 101 ? -14.05323 34.10376 41.08227 1.000 40.11684 130 ARG A N 1
ATOM 675 C CA . ARG A 1 101 ? -15.07042 33.43874 41.88883 1.000 46.96476 130 ARG A CA 1
ATOM 676 C C . ARG A 1 101 ? -15.33065 34.19313 43.18563 1.000 64.48748 130 ARG A C 1
ATOM 677 O O . ARG A 1 101 ? -16.46194 34.19827 43.68445 1.000 72.21217 130 ARG A O 1
ATOM 685 N N . LEU A 1 102 ? -14.30097 34.82778 43.74618 1.000 54.94987 131 LEU A N 1
ATOM 686 C CA . LEU A 1 102 ? -14.46371 35.65452 44.93356 1.000 54.44121 131 LEU A CA 1
ATOM 687 C C . LEU A 1 102 ? -15.05671 37.02093 44.62029 1.000 52.96407 131 LEU A C 1
ATOM 688 O O . LEU A 1 102 ? -15.43608 37.74152 45.54994 1.000 52.48030 131 LEU A O 1
ATOM 693 N N . GLY A 1 103 ? -15.14396 37.39072 43.34486 1.000 45.58803 132 GLY A N 1
ATOM 694 C CA . GLY A 1 103 ? -15.69374 38.67819 42.97304 1.000 48.61994 132 GLY A CA 1
ATOM 695 C C . GLY A 1 103 ? -14.73613 39.83687 43.11420 1.000 45.57312 132 GLY A C 1
ATOM 696 O O . GLY A 1 103 ? -15.17779 40.97496 43.29986 1.000 63.45508 132 GLY A O 1
ATOM 697 N N . LEU A 1 104 ? -13.42783 39.58240 43.02728 1.000 52.61880 133 LEU A N 1
ATOM 698 C CA . LEU A 1 104 ? -12.44704 40.64872 43.19089 1.000 44.46645 133 LEU A CA 1
ATOM 699 C C . LEU A 1 104 ? -12.48029 41.64805 42.04226 1.000 47.43091 133 LEU A C 1
ATOM 700 O O . LEU A 1 104 ? -11.96522 42.76042 42.19362 1.000 51.57427 133 LEU A O 1
ATOM 705 N N . GLY A 1 105 ? -13.08043 41.28179 40.90625 1.000 50.35227 134 GLY A N 1
ATOM 706 C CA . GLY A 1 105 ? -13.14921 42.19755 39.77944 1.000 55.94526 134 GLY A CA 1
ATOM 707 C C . GLY A 1 105 ? -13.84949 43.50314 40.10189 1.000 47.63556 134 GLY A C 1
ATOM 708 O O . GLY A 1 105 ? -13.58761 44.52465 39.46142 1.000 55.47671 134 GLY A O 1
ATOM 709 N N . LYS A 1 106 ? -14.74635 43.49128 41.09007 1.000 50.40167 135 LYS A N 1
ATOM 710 C CA . LYS A 1 106 ? -15.44642 44.68983 41.53470 1.000 62.27429 135 LYS A CA 1
ATOM 711 C C . LYS A 1 106 ? -14.91257 45.23708 42.84990 1.000 54.98926 135 LYS A C 1
ATOM 712 O O . LYS A 1 106 ? -15.40662 46.26502 43.32268 1.000 59.82758 135 LYS A O 1
ATOM 718 N N . ILE A 1 107 ? -13.92214 44.58027 43.44774 1.000 54.70338 136 ILE A N 1
ATOM 719 C CA . ILE A 1 107 ? -13.38063 44.98068 44.74067 1.000 55.30642 136 ILE A CA 1
ATOM 720 C C . ILE A 1 107 ? -12.02142 45.63957 44.54584 1.000 46.20428 136 ILE A C 1
ATOM 721 O O . ILE A 1 107 ?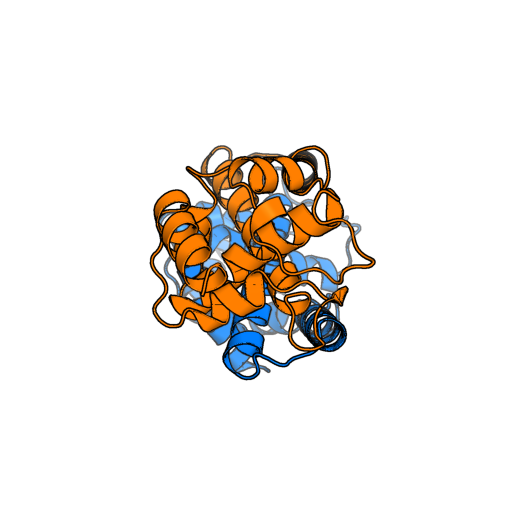 -11.65196 46.56016 45.28392 1.000 58.46685 136 ILE A O 1
ATOM 726 N N . ILE A 1 108 ? -11.26735 45.16674 43.55448 1.000 44.53752 137 ILE A N 1
ATOM 727 C CA . ILE A 1 108 ? -9.94759 45.71892 43.27916 1.000 42.66901 137 ILE A CA 1
ATOM 728 C C . ILE A 1 108 ? -10.09237 47.12794 42.72266 1.000 47.97644 137 ILE A C 1
ATOM 729 O O . ILE A 1 108 ? -10.86194 47.36858 41.78264 1.000 52.47447 137 ILE A O 1
ATOM 734 N N . ARG A 1 109 ? -9.34899 48.06696 43.30373 1.000 51.57152 138 ARG A N 1
ATOM 735 C CA . ARG A 1 109 ? -9.38170 49.46256 42.88605 1.000 49.47649 138 ARG A CA 1
ATOM 736 C C . ARG A 1 109 ? -8.38695 49.66414 41.74907 1.000 36.00104 138 ARG A C 1
ATOM 737 O O . ARG A 1 109 ? -7.17788 49.49715 41.93871 1.000 41.23855 138 ARG A O 1
ATOM 745 N N . VAL A 1 110 ? -8.89996 49.99959 40.56558 1.000 49.78890 139 VAL A N 1
ATOM 746 C CA . VAL A 1 110 ? -8.09853 50.10766 39.35398 1.000 43.78083 139 VAL A CA 1
ATOM 747 C C . VAL A 1 110 ? -8.35343 51.46340 38.71021 1.000 53.12733 139 VAL A C 1
ATOM 748 O O . VAL A 1 110 ? -9.45525 52.01490 38.79491 1.000 61.38537 139 VAL A O 1
ATOM 752 N N . SER A 1 111 ? -7.32000 52.00321 38.06767 1.000 59.29572 140 SER A N 1
ATOM 753 C CA . SER A 1 111 ? -7.45501 53.22143 37.28576 1.000 56.57747 140 SER A CA 1
ATOM 754 C C . SER A 1 111 ? -7.98716 52.90396 35.88998 1.000 79.67258 140 SER A C 1
ATOM 755 O O . SER A 1 111 ? -7.99371 51.75331 35.44365 1.000 76.38011 140 SER A O 1
ATOM 758 N N . THR A 1 112 ? -8.43702 53.95229 35.19551 1.000 85.75316 141 THR A N 1
ATOM 759 C CA . THR A 1 112 ? -8.99569 53.76449 33.85971 1.000 61.87274 141 THR A CA 1
ATOM 760 C C . THR A 1 112 ? -7.91328 53.39274 32.85278 1.000 61.85010 141 THR A C 1
ATOM 761 O O . THR A 1 112 ? -8.14931 52.57740 31.95314 1.000 79.16133 141 THR A O 1
ATOM 765 N N . LYS A 1 113 ? -6.72362 53.97825 32.98484 1.000 63.42939 142 LYS A N 1
ATOM 766 C CA . LYS A 1 113 ? -5.58763 53.66720 32.11856 1.000 71.69177 142 LYS A CA 1
ATOM 767 C C . LYS A 1 113 ? -4.69076 52.68214 32.85968 1.000 74.38490 142 LYS A C 1
ATOM 768 O O . LYS A 1 113 ? -3.86961 53.07522 33.69175 1.000 76.76644 142 LYS A O 1
ATOM 774 N N . THR A 1 114 ? -4.85012 51.39823 32.55214 1.000 65.55398 143 THR A N 1
ATOM 775 C CA . THR A 1 114 ? -4.09096 50.33306 33.19087 1.000 59.24531 143 THR A CA 1
ATOM 776 C C . THR A 1 114 ? -3.51848 49.42820 32.11171 1.000 63.42172 143 THR A C 1
ATOM 777 O O . THR A 1 114 ? -4.23911 49.01309 31.19971 1.000 76.68073 143 THR A O 1
ATOM 781 N N . ASP A 1 115 ? -2.22534 49.12713 32.21265 1.000 61.22997 144 ASP A N 1
ATOM 782 C CA . ASP A 1 115 ? -1.56015 48.34725 31.17716 1.000 67.20483 144 ASP A CA 1
ATOM 783 C C . ASP A 1 115 ? -1.73357 46.84546 31.36140 1.000 56.95175 144 ASP A C 1
ATOM 784 O O . ASP A 1 115 ? -1.51145 46.09073 30.40846 1.000 40.52618 144 ASP A O 1
ATOM 789 N N . ALA A 1 116 ? -2.12649 46.39769 32.54978 1.000 43.02932 145 ALA A N 1
ATOM 790 C CA . ALA A 1 116 ? -2.27544 44.97821 32.82962 1.000 36.00104 145 ALA A CA 1
ATOM 791 C C . ALA A 1 116 ? -3.64868 44.48099 32.39507 1.000 52.72470 145 ALA A C 1
ATOM 792 O O . ALA A 1 116 ? -4.63827 45.21765 32.42598 1.000 57.05318 145 ALA A O 1
ATOM 794 N N . SER A 1 117 ? -3.69759 43.21596 31.98474 1.000 48.33112 146 SER A N 1
ATOM 795 C CA . SER A 1 117 ? -4.95830 42.60417 31.59767 1.000 36.13148 146 SER A CA 1
ATOM 796 C C . SER A 1 117 ? -5.80196 42.30029 32.83230 1.000 53.27839 146 SER A C 1
ATOM 797 O O . SER A 1 117 ? -5.31343 42.28924 33.96533 1.000 59.76947 146 SER A O 1
ATOM 800 N N . ASN A 1 118 ? -7.09275 42.04797 32.59792 1.000 64.25919 147 ASN A N 1
ATOM 801 C CA . ASN A 1 118 ? -7.99444 41.74337 33.70424 1.000 68.09522 147 ASN A CA 1
ATOM 802 C C . ASN A 1 118 ? -7.60270 40.44751 34.40213 1.000 59.13801 147 ASN A C 1
ATOM 803 O O . ASN A 1 118 ? -7.89927 40.26600 35.58894 1.000 52.98940 147 ASN A O 1
ATOM 808 N N . SER A 1 119 ? -6.93944 39.53732 33.68573 1.000 55.30035 148 SER A N 1
ATOM 809 C CA . SER A 1 119 ? -6.45027 38.31682 34.31620 1.000 36.00104 148 SER A CA 1
ATOM 810 C C . SER A 1 119 ? -5.30345 38.61738 35.27255 1.000 53.17580 148 SER A C 1
ATOM 811 O O . SER A 1 119 ? -5.21955 38.02752 36.35615 1.000 57.41339 148 SER A O 1
ATOM 814 N N . ALA A 1 120 ? -4.41409 39.53787 34.89122 1.000 46.84113 149 ALA A N 1
ATOM 815 C CA . ALA A 1 120 ? -3.30336 39.90125 35.76448 1.000 41.93778 149 ALA A CA 1
ATOM 816 C C . ALA A 1 120 ? -3.78294 40.70851 36.96394 1.000 49.38041 149 ALA A C 1
ATOM 817 O O . ALA A 1 120 ? -3.23787 40.57504 38.06566 1.000 53.44932 149 ALA A O 1
ATOM 819 N N . ILE A 1 121 ? -4.79832 41.55334 36.76992 1.000 47.34640 150 ILE A N 1
ATOM 820 C CA . ILE A 1 121 ? -5.33486 42.33693 37.87934 1.000 36.00104 150 ILE A CA 1
ATOM 821 C C . ILE A 1 121 ? -5.98542 41.42260 38.90855 1.000 38.41867 150 ILE A C 1
ATOM 822 O O . ILE A 1 121 ? -5.79171 41.58714 40.11928 1.000 56.73180 150 ILE A O 1
ATOM 827 N N . LEU A 1 122 ? -6.75816 40.43811 38.44365 1.000 45.20844 151 LEU A N 1
ATOM 828 C CA . LEU A 1 122 ? -7.40211 39.50069 39.35810 1.000 36.00104 151 LEU A CA 1
ATOM 829 C C . LEU A 1 122 ? -6.38257 38.59841 40.04271 1.000 45.16740 151 LEU A C 1
ATOM 830 O O . LEU A 1 122 ? -6.52858 38.27872 41.22811 1.000 36.00104 151 LEU A O 1
ATOM 835 N N . CYS A 1 123 ? -5.34597 38.17487 39.31528 1.000 37.09276 152 CYS A N 1
ATOM 836 C CA . CYS A 1 123 ? -4.33686 37.30088 39.90649 1.000 36.00104 152 CYS A CA 1
ATOM 837 C C . CYS A 1 123 ? -3.51350 38.04120 40.95021 1.000 49.34129 152 CYS A C 1
ATOM 838 O O . CYS A 1 123 ? -3.24464 37.51122 42.03497 1.000 40.84148 152 CYS A O 1
ATOM 841 N N . THR A 1 124 ? -3.09237 39.26677 40.63014 1.000 42.85896 153 THR A N 1
ATOM 842 C CA . THR A 1 124 ? -2.32619 40.06221 41.58208 1.000 36.00104 153 THR A CA 1
ATOM 843 C C . THR A 1 124 ? -3.11935 40.30037 42.86020 1.000 40.51874 153 THR A C 1
ATOM 844 O O . THR A 1 124 ? -2.57036 40.21783 43.96476 1.000 37.77544 153 THR A O 1
ATOM 848 N N . GLY A 1 125 ? -4.41722 40.58132 42.73077 1.000 48.32104 154 GLY A N 1
ATOM 849 C CA . GLY A 1 125 ? -5.24430 40.75871 43.91237 1.000 42.47846 154 GLY A CA 1
ATOM 850 C C . GLY A 1 125 ? -5.46581 39.46351 44.66996 1.000 36.13023 154 GLY A C 1
ATOM 851 O O . GLY A 1 125 ? -5.49603 39.45418 45.90283 1.000 41.01356 154 GLY A O 1
ATOM 852 N N . PHE A 1 126 ? -5.61936 38.35264 43.94570 1.000 41.02383 155 PHE A N 1
ATOM 853 C CA . PHE A 1 126 ? -5.81879 37.06038 44.59532 1.000 36.00104 155 PHE A CA 1
ATOM 854 C C . PHE A 1 126 ? -4.56800 36.62242 45.34728 1.000 36.00104 155 PHE A C 1
ATOM 855 O O . PHE A 1 126 ? -4.64998 36.15869 46.49029 1.000 36.00104 155 PHE A O 1
ATOM 863 N N . ARG A 1 127 ? -3.39790 36.75850 44.71714 1.000 37.60277 156 ARG A N 1
ATOM 864 C CA . ARG A 1 127 ? -2.15106 36.39567 45.38369 1.000 36.00104 156 ARG A CA 1
ATOM 865 C C . ARG A 1 127 ? -1.88009 37.29747 46.58101 1.000 45.03518 156 ARG A C 1
ATOM 866 O O . ARG A 1 127 ? -1.44014 36.82541 47.63600 1.000 40.50578 156 ARG A O 1
ATOM 874 N N . ALA A 1 128 ? -2.13850 38.60072 46.43711 1.000 42.17612 157 ALA A N 1
ATOM 875 C CA . ALA A 1 128 ? -1.83916 39.54985 47.50319 1.000 36.00104 157 ALA A CA 1
ATOM 876 C C . ALA A 1 128 ? -2.71774 39.35249 48.73037 1.000 36.00104 157 ALA A C 1
ATOM 877 O O . ALA A 1 128 ? -2.38612 39.87304 49.80066 1.000 50.58917 157 ALA A O 1
ATOM 879 N N . ILE A 1 129 ? -3.82779 38.62316 48.60325 1.000 41.59303 158 ILE A N 1
ATOM 880 C CA . ILE A 1 129 ? -4.66780 38.34743 49.76566 1.000 36.00104 158 ILE A CA 1
ATOM 881 C C . ILE A 1 129 ? -3.90107 37.51560 50.78605 1.000 36.00104 158 ILE A C 1
ATOM 882 O O . ILE A 1 129 ? -3.87092 37.83640 51.97974 1.000 46.19299 158 ILE A O 1
ATOM 887 N N . PHE A 1 130 ? -3.25334 36.44223 50.32700 1.000 41.34197 159 PHE A N 1
ATOM 888 C CA . PHE A 1 130 ? -2.56524 35.54510 51.24973 1.000 46.89975 159 PHE A CA 1
ATOM 889 C C . PHE A 1 130 ? -1.27226 36.15382 51.77402 1.000 36.00104 159 PHE A C 1
ATOM 890 O O . PHE A 1 130 ? -0.81113 35.78235 52.85915 1.000 40.38002 159 PHE A O 1
ATOM 898 N N . GLY A 1 131 ? -0.67386 37.08159 51.02632 1.000 50.45086 160 GLY A N 1
ATOM 899 C CA . GLY A 1 131 ? 0.47563 37.79988 51.54886 1.000 50.86143 160 GLY A CA 1
ATOM 900 C C . GLY A 1 131 ? 0.10398 38.71316 52.70054 1.000 50.16723 160 GLY A C 1
ATOM 901 O O . GLY A 1 131 ? 0.86400 38.85707 53.66193 1.000 49.66542 160 GLY A O 1
ATOM 902 N N . ALA A 1 132 ? -1.07318 39.33742 52.62328 1.000 51.07511 161 ALA A N 1
ATOM 903 C CA . ALA A 1 132 ? -1.54538 40.18238 53.71251 1.000 36.00104 161 ALA A CA 1
ATOM 904 C C . ALA A 1 132 ? -2.08991 39.36233 54.87396 1.000 44.56323 161 ALA A C 1
ATOM 905 O O . ALA A 1 132 ? -2.04958 39.82103 56.02091 1.000 54.28722 161 ALA A O 1
ATOM 907 N N . ILE A 1 133 ? -2.60092 38.15901 54.59942 1.000 43.01226 162 ILE A N 1
ATOM 908 C CA . ILE A 1 133 ? -3.09245 37.29339 55.66893 1.000 45.49180 162 ILE A CA 1
ATOM 909 C C . ILE A 1 133 ? -1.94975 36.87999 56.58678 1.000 52.39840 162 ILE A C 1
ATOM 910 O O . ILE A 1 133 ? -2.08214 36.89979 57.81685 1.000 52.18674 162 ILE A O 1
ATOM 915 N N . ALA A 1 134 ? -0.80822 36.50417 56.00558 1.000 55.64938 163 ALA A N 1
ATOM 916 C CA . ALA A 1 134 ? 0.33395 36.09676 56.81653 1.000 47.58372 163 ALA A CA 1
ATOM 917 C C . ALA A 1 134 ? 0.88728 37.26615 57.62147 1.000 58.39003 163 ALA A C 1
ATOM 918 O O . ALA A 1 134 ? 1.25758 37.10190 58.78962 1.000 60.87839 163 ALA A O 1
ATOM 920 N N . ILE A 1 135 ? 0.95174 38.45374 57.01606 1.000 53.99281 164 ILE A N 1
ATOM 921 C CA . ILE A 1 135 ? 1.42884 39.62709 57.74076 1.000 47.95056 164 ILE A CA 1
ATOM 922 C C . ILE A 1 135 ? 0.46403 39.98714 58.86412 1.000 57.13322 164 ILE A C 1
ATOM 923 O O . ILE A 1 135 ? 0.88298 40.37419 59.96194 1.000 70.17669 164 ILE A O 1
ATOM 928 N N . ASP A 1 136 ? -0.84062 39.84712 58.61741 1.000 59.12246 165 ASP A N 1
ATOM 929 C CA . ASP A 1 136 ? -1.82643 40.19177 59.63698 1.000 49.48775 165 ASP A CA 1
ATOM 930 C C . ASP A 1 136 ? -1.86340 39.15011 60.75016 1.000 53.65658 165 ASP A C 1
ATOM 931 O O . ASP A 1 136 ? -2.06119 39.49431 61.92155 1.000 57.94264 165 ASP A O 1
ATOM 936 N N . ALA A 1 137 ? -1.67185 37.87409 60.40799 1.000 56.18317 166 ALA A N 1
ATOM 937 C CA . ALA A 1 137 ? -1.71271 36.80238 61.39510 1.000 56.65908 166 ALA A CA 1
ATOM 938 C C . ALA A 1 137 ? -0.36636 36.54151 62.05310 1.000 57.85278 166 ALA A C 1
ATOM 939 O O . ALA A 1 137 ? -0.33027 36.01316 63.17063 1.000 55.99202 166 ALA A O 1
ATOM 941 N N . GLY A 1 138 ? 0.73432 36.89859 61.39557 1.000 74.48399 167 GLY A N 1
ATOM 942 C CA . GLY A 1 138 ? 2.05422 36.59127 61.89918 1.000 59.08160 167 GLY A CA 1
ATOM 943 C C . GLY A 1 138 ? 2.51456 35.17367 61.64936 1.000 55.26019 167 GLY A C 1
ATOM 944 O O . GLY A 1 138 ? 3.60179 34.80389 62.11011 1.000 64.79052 167 GLY A O 1
ATOM 945 N N . THR A 1 139 ? 1.72476 34.36740 60.94187 1.000 55.76345 168 THR A N 1
ATOM 946 C CA . THR A 1 139 ? 2.06629 32.98161 60.65143 1.000 46.35776 168 THR A CA 1
ATOM 947 C C . THR A 1 139 ? 1.75137 32.68559 59.19408 1.000 53.17886 168 THR A C 1
ATOM 948 O O . THR A 1 139 ? 0.67568 33.04183 58.70433 1.000 48.64503 168 THR A O 1
ATOM 952 N N . VAL A 1 140 ? 2.68956 32.03403 58.50672 1.000 61.93313 169 VAL A N 1
ATOM 953 C CA . VAL A 1 140 ? 2.45142 31.64425 57.12151 1.000 58.65952 169 VAL A CA 1
ATOM 954 C C . VAL A 1 140 ? 1.54181 30.42067 57.05351 1.000 62.97462 169 VAL A C 1
ATOM 955 O O . VAL A 1 140 ? 0.81053 30.24014 56.07181 1.000 71.36987 169 VAL A O 1
ATOM 959 N N . ASP A 1 141 ? 1.55203 29.57976 58.09283 1.000 59.63991 170 ASP A N 1
ATOM 960 C CA . ASP A 1 141 ? 0.69341 28.39851 58.10544 1.000 46.60627 170 ASP A CA 1
ATOM 961 C C . ASP A 1 141 ? -0.77454 28.77748 57.96783 1.000 53.89171 170 ASP A C 1
ATOM 962 O O . ASP A 1 141 ? -1.55302 28.05308 57.33704 1.000 47.81275 170 ASP A O 1
ATOM 967 N N . GLU A 1 142 ? -1.17090 29.91217 58.54852 1.000 60.94008 171 GLU A N 1
ATOM 968 C CA . GLU A 1 142 ? -2.56387 30.33517 58.45998 1.000 38.64600 171 GLU A CA 1
ATOM 969 C C . GLU A 1 142 ? -2.94670 30.67631 57.02586 1.000 50.84664 171 GLU A C 1
ATOM 970 O O . GLU A 1 142 ? -4.05334 30.35172 56.57959 1.000 53.38117 171 GLU A O 1
ATOM 976 N N . ALA A 1 143 ? -2.04430 31.32903 56.28858 1.000 54.34483 172 ALA A N 1
ATOM 977 C CA . ALA A 1 143 ? -2.32387 31.64740 54.89300 1.000 44.55015 172 ALA A CA 1
ATOM 978 C C . ALA A 1 143 ? -2.39360 30.39060 54.03666 1.000 36.00104 172 ALA A C 1
ATOM 979 O O . ALA A 1 143 ? -3.17729 30.33365 53.08265 1.000 40.12456 172 ALA A O 1
ATOM 981 N N . ILE A 1 144 ? -1.58873 29.37743 54.36158 1.000 54.11877 173 ILE A N 1
ATOM 982 C CA . ILE A 1 144 ? -1.62920 28.12389 53.61590 1.000 42.85871 173 ILE A CA 1
ATOM 983 C C . ILE A 1 144 ? -2.94515 27.39853 53.86583 1.000 45.07165 173 ILE A C 1
ATOM 984 O O . ILE A 1 144 ? -3.50914 26.77480 52.95839 1.000 53.85571 173 ILE A O 1
ATOM 989 N N . LYS A 1 145 ? -3.46368 27.48089 55.09344 1.000 48.93307 174 LYS A N 1
ATOM 990 C CA . LYS A 1 145 ? -4.73233 26.83120 55.40697 1.000 50.24079 174 LYS A CA 1
ATOM 991 C C . LYS A 1 145 ? -5.89670 27.51713 54.70322 1.000 48.03655 174 LYS A C 1
ATOM 992 O O . LYS A 1 145 ? -6.84188 26.85179 54.26337 1.000 55.11604 174 LYS A O 1
ATOM 998 N N . VAL A 1 146 ? -5.84808 28.84552 54.58681 1.000 37.62198 175 VAL A N 1
ATOM 999 C CA . VAL A 1 146 ? -6.94359 29.57134 53.95211 1.000 36.00104 175 VAL A CA 1
ATOM 1000 C C . VAL A 1 146 ? -6.93444 29.34583 52.44509 1.000 46.34527 175 VAL A C 1
ATOM 1001 O O . VAL A 1 146 ? -7.99357 29.23460 51.81521 1.000 50.61241 175 VAL A O 1
ATOM 1005 N N . PHE A 1 147 ? -5.74504 29.26686 51.84175 1.000 36.00104 176 PHE A N 1
ATOM 1006 C CA . PHE A 1 147 ? -5.67136 29.04730 50.40042 1.000 47.88449 176 PHE A CA 1
ATOM 1007 C C . PHE A 1 147 ? -6.20090 27.67027 50.02144 1.000 60.17065 176 PHE A C 1
ATOM 1008 O O . PHE A 1 147 ? -6.87235 27.51911 48.99369 1.000 53.95616 176 PHE A O 1
ATOM 1016 N N . TRP A 1 148 ? -5.90564 26.65401 50.83600 1.000 38.56595 177 TRP A N 1
ATOM 1017 C CA . TRP A 1 148 ? -6.41163 25.31383 50.56092 1.000 44.10628 177 TRP A CA 1
ATOM 1018 C C . TRP A 1 148 ? -7.93413 25.27694 50.56152 1.000 60.36023 177 TRP A C 1
ATOM 1019 O O . TRP A 1 148 ? -8.53443 24.41939 49.90354 1.000 62.91368 177 TRP A O 1
ATOM 1030 N N . LYS A 1 149 ? -8.57406 26.19747 51.28445 1.000 49.66478 178 LYS A N 1
ATOM 1031 C CA . LYS A 1 149 ? -10.03118 26.24549 51.31329 1.000 49.57589 178 LYS A CA 1
ATOM 1032 C C . LYS A 1 149 ? -10.58734 26.99787 50.10920 1.000 62.23585 178 LYS A C 1
ATOM 1033 O O . LYS A 1 149 ? -11.54072 26.54027 49.46954 1.000 61.77234 178 LYS A O 1
ATOM 1039 N N . VAL A 1 150 ? -10.00183 28.15329 49.78615 1.000 55.21761 179 VAL A N 1
ATOM 1040 C CA . VAL A 1 150 ? -10.49850 28.95945 48.67255 1.000 56.13829 179 VAL A CA 1
ATOM 1041 C C . VAL A 1 150 ? -10.28830 28.23016 47.35188 1.000 47.50946 179 VAL A C 1
ATOM 1042 O O . VAL A 1 150 ? -11.18112 28.18231 46.49738 1.000 50.22920 179 VAL A O 1
ATOM 1046 N N . HIS A 1 151 ? -9.10089 27.65290 47.16427 1.000 54.33373 180 HIS A N 1
ATOM 1047 C CA . HIS A 1 151 ? -8.83557 26.90207 45.94312 1.000 50.93137 180 HIS A CA 1
ATOM 1048 C C . HIS A 1 151 ? -9.57336 25.56925 45.94590 1.000 66.56524 180 HIS A C 1
ATOM 1049 O O . HIS A 1 151 ? -10.03442 25.10524 44.89628 1.000 64.76235 180 HIS A O 1
ATOM 1056 N N . GLY A 1 152 ? -9.69643 24.94070 47.11739 1.000 64.78819 181 GLY A N 1
ATOM 1057 C CA . GLY A 1 152 ? -10.38781 23.66814 47.21729 1.000 62.29088 181 GLY A CA 1
ATOM 1058 C C . GLY A 1 152 ? -11.87419 23.74912 46.94573 1.000 86.80451 181 GLY A C 1
ATOM 1059 O O . GLY A 1 152 ? -12.47420 22.74754 46.54202 1.000 92.93307 181 GLY A O 1
ATOM 1060 N N . ALA A 1 153 ? -12.48173 24.91606 47.15474 1.000 89.50511 182 ALA A N 1
ATOM 1061 C CA . ALA A 1 153 ? -13.89870 25.10394 46.87258 1.000 81.76654 182 ALA A CA 1
ATOM 1062 C C . ALA A 1 153 ? -14.19006 25.27336 45.38699 1.000 81.62320 182 ALA A C 1
ATOM 1063 O O . ALA A 1 153 ? -15.35526 25.45385 45.01761 1.000 74.37185 182 ALA A O 1
ATOM 1065 N N . ARG A 1 154 ? -13.17549 25.22409 44.53827 1.000 75.61487 183 ARG A N 1
ATOM 1066 C CA . ARG A 1 154 ? -13.33624 25.31705 43.09157 1.000 67.38934 183 ARG A CA 1
ATOM 1067 C C . ARG A 1 154 ? -12.60237 24.21115 42.35121 1.000 92.48834 183 ARG A C 1
ATOM 1068 O O . ARG A 1 154 ? -13.15401 23.63951 41.40710 1.000 92.56390 183 ARG A O 1
ATOM 1076 N N . ALA A 1 155 ? -11.37730 23.89355 42.75719 1.000 98.63283 184 ALA A N 1
ATOM 1077 C CA . ALA A 1 155 ? -10.59670 22.84554 42.11360 1.000 94.92006 184 ALA A CA 1
ATOM 1078 C C . ALA A 1 155 ? -9.99867 21.89764 43.14938 1.000 106.03878 184 ALA A C 1
ATOM 1079 O O . ALA A 1 155 ? -10.72264 21.23100 43.88890 1.000 100.66224 184 ALA A O 1
ATOM 1081 N N . SER B 1 13 ? 26.23996 3.04776 62.31917 1.000 97.29230 42 SER B N 1
ATOM 1082 C CA . SER B 1 13 ? 26.82114 3.57693 61.09107 1.000 107.22339 42 SER B CA 1
ATOM 1083 C C . SER B 1 13 ? 27.30200 5.01166 61.28704 1.000 112.03156 42 SER B C 1
ATOM 1084 O O . SER B 1 13 ? 26.71673 5.76337 62.06747 1.000 101.48483 42 SER B O 1
ATOM 1087 N N . PRO B 1 14 ? 28.37495 5.38884 60.58639 1.000 114.98793 43 PRO B N 1
ATOM 1088 C CA . PRO B 1 14 ? 28.84154 6.78364 60.65859 1.000 117.41953 43 PRO B CA 1
ATOM 1089 C C . PRO B 1 14 ? 27.82229 7.78392 60.14815 1.000 121.81268 43 PRO B C 1
ATOM 1090 O O . PRO B 1 14 ? 27.87693 8.95806 60.53540 1.000 110.24005 43 PRO B O 1
ATOM 1094 N N . PHE B 1 15 ? 26.89430 7.35701 59.28973 1.000 116.89711 44 PHE B N 1
ATOM 1095 C CA . PHE B 1 15 ? 25.87971 8.27022 58.78000 1.000 89.00535 44 PHE B CA 1
ATOM 1096 C C . PHE B 1 15 ? 24.82078 8.57087 59.83269 1.000 101.53742 44 PHE B C 1
ATOM 1097 O O . PHE B 1 15 ? 24.28733 9.68510 59.87178 1.000 97.73853 44 PHE B O 1
ATOM 1105 N N . ALA B 1 16 ? 24.51688 7.60073 60.69996 1.000 108.40049 45 ALA B N 1
ATOM 1106 C CA . ALA B 1 16 ? 23.50553 7.81066 61.73078 1.000 101.06567 45 ALA B CA 1
ATOM 1107 C C . ALA B 1 16 ? 23.98129 8.77768 62.80720 1.000 99.29902 45 ALA B C 1
ATOM 1108 O O . ALA B 1 16 ? 23.15714 9.42525 63.46180 1.000 89.16310 45 ALA B O 1
ATOM 1110 N N . THR B 1 17 ? 25.29477 8.88956 63.01103 1.000 95.68497 46 THR B N 1
ATOM 1111 C CA . THR B 1 17 ? 25.80465 9.79216 64.03783 1.000 105.96225 46 THR B CA 1
ATOM 1112 C C . THR B 1 17 ? 25.94620 11.21540 63.51191 1.000 110.80440 46 THR B C 1
ATOM 1113 O O . THR B 1 17 ? 25.69214 12.17764 64.24546 1.000 100.87871 46 THR B O 1
ATOM 1117 N N . ASP B 1 18 ? 26.34796 11.36750 62.24683 1.000 99.21595 47 ASP B N 1
ATOM 1118 C CA . ASP B 1 18 ? 26.44637 12.69820 61.65733 1.000 98.14817 47 ASP B CA 1
ATOM 1119 C C . ASP B 1 18 ? 25.08338 13.37122 61.55782 1.000 88.80969 47 ASP B C 1
ATOM 1120 O O . ASP B 1 18 ? 24.99792 14.60365 61.60012 1.000 90.53433 47 ASP B O 1
ATOM 1125 N N . LEU B 1 19 ? 24.01148 12.58639 61.42787 1.000 87.46733 48 LEU B N 1
ATOM 1126 C CA . LEU B 1 19 ? 22.67314 13.16679 61.40230 1.000 90.18673 48 LEU B CA 1
ATOM 1127 C C . LEU B 1 19 ? 22.26076 13.66122 62.78334 1.000 83.38337 48 LEU B C 1
ATOM 1128 O O . LEU B 1 19 ? 21.58815 14.69187 62.90410 1.000 77.91641 48 LEU B O 1
ATOM 1133 N N . ALA B 1 20 ? 22.65569 12.94106 63.83706 1.000 77.81620 49 ALA B N 1
ATOM 1134 C CA . ALA B 1 20 ? 22.30843 13.35958 65.19097 1.000 77.92338 49 ALA B CA 1
ATOM 1135 C C . ALA B 1 20 ? 23.00312 14.65950 65.57366 1.000 88.43917 49 ALA B C 1
ATOM 1136 O O . ALA B 1 20 ? 22.43224 15.47220 66.31009 1.000 66.42540 49 ALA B O 1
ATOM 1138 N N . LYS B 1 21 ? 24.22837 14.87310 65.08927 1.000 90.27432 50 LYS B N 1
ATOM 1139 C CA . LYS B 1 21 ? 24.91537 16.13340 65.35084 1.000 80.28668 50 LYS B CA 1
ATOM 1140 C C . LYS B 1 21 ? 24.30488 17.27215 64.54345 1.000 88.15953 50 LYS B C 1
ATOM 1141 O O . LYS B 1 21 ? 24.23150 18.41019 65.02193 1.000 85.35018 50 LYS B O 1
ATOM 1147 N N . LEU B 1 22 ? 23.86020 16.98589 63.31694 1.000 92.81938 51 LEU B N 1
ATOM 1148 C CA . LEU B 1 22 ? 23.24970 18.02420 62.49421 1.000 64.08330 51 LEU B CA 1
ATOM 1149 C C . LEU B 1 22 ? 21.89831 18.45576 63.04786 1.000 67.30457 51 LEU B C 1
ATOM 1150 O O . LEU B 1 22 ? 21.53518 19.63251 62.94062 1.000 78.53753 51 LEU B O 1
ATOM 1155 N N . GLN B 1 23 ? 21.14267 17.52663 63.64024 1.000 66.74457 52 GLN B N 1
ATOM 1156 C CA . GLN B 1 23 ? 19.86956 17.89605 64.24958 1.000 60.52272 52 GLN B CA 1
ATOM 1157 C C . GLN B 1 23 ? 20.06926 18.79151 65.46432 1.000 70.04628 52 GLN B C 1
ATOM 1158 O O . GLN B 1 23 ? 19.20859 19.62631 65.76506 1.000 81.49908 52 GLN B O 1
ATOM 1164 N N . THR B 1 24 ? 21.18942 18.63609 66.17176 1.000 78.00995 53 THR B N 1
ATOM 1165 C CA . THR B 1 24 ? 21.47038 19.50145 67.31030 1.000 77.28702 53 THR B CA 1
ATOM 1166 C C . THR B 1 24 ? 21.95243 20.87828 66.86791 1.000 76.06891 53 THR B C 1
ATOM 1167 O O . THR B 1 24 ? 21.73957 21.86367 67.58262 1.000 82.85050 53 THR B O 1
ATOM 1171 N N . GLN B 1 25 ? 22.59070 20.96906 65.69868 1.000 82.47923 54 GLN B N 1
ATOM 1172 C CA . GLN B 1 25 ? 23.04243 22.26341 65.19690 1.000 60.41525 54 GLN B CA 1
ATOM 1173 C C . GLN B 1 25 ? 21.87094 23.10237 64.70392 1.000 72.98111 54 GLN B C 1
ATOM 1174 O O . GLN B 1 25 ? 21.72170 24.26683 65.09175 1.000 83.89322 54 GLN B O 1
ATOM 1180 N N . ILE B 1 26 ? 21.02895 22.52805 63.84241 1.000 78.78471 55 ILE B N 1
ATOM 1181 C CA . ILE B 1 26 ? 19.92317 23.29676 63.28283 1.000 73.51518 55 ILE B CA 1
ATOM 1182 C C . ILE B 1 26 ? 18.85986 23.57195 64.33795 1.000 66.69605 55 ILE B C 1
ATOM 1183 O O . ILE B 1 26 ? 18.11654 24.55516 64.23434 1.000 77.01920 55 ILE B O 1
ATOM 1188 N N . GLY B 1 27 ? 18.76612 22.72673 65.36294 1.000 58.30848 56 GLY B N 1
ATOM 1189 C CA . GLY B 1 27 ? 17.84136 22.94346 66.45493 1.000 61.72155 56 GLY B CA 1
ATOM 1190 C C . GLY B 1 27 ? 16.53444 22.18536 66.37038 1.000 69.53914 56 GLY B C 1
ATOM 1191 O O . GLY B 1 27 ? 15.68879 22.35038 67.25822 1.000 75.57778 56 GLY B O 1
ATOM 1192 N N . TYR B 1 28 ? 16.33685 21.36470 65.34194 1.000 66.95904 57 TYR B N 1
ATOM 1193 C CA . TYR B 1 28 ? 15.11577 20.58807 65.18407 1.000 65.73377 57 TYR B CA 1
ATOM 1194 C C . TYR B 1 28 ? 15.43669 19.10175 65.22852 1.000 78.77062 57 TYR B C 1
ATOM 1195 O O . TYR B 1 28 ? 16.41693 18.64777 64.62873 1.000 64.51286 57 TYR B O 1
ATOM 1204 N N . LYS B 1 29 ? 14.60017 18.35108 65.93955 1.000 72.14092 58 LYS B N 1
ATOM 1205 C CA . LYS B 1 29 ? 14.73870 16.90721 66.07471 1.000 68.94486 58 LYS B CA 1
ATOM 1206 C C . LYS B 1 29 ? 13.62899 16.23549 65.27623 1.000 72.00719 58 LYS B C 1
ATOM 1207 O O . LYS B 1 29 ? 12.44341 16.47954 65.52672 1.000 67.09842 58 LYS B O 1
ATOM 1213 N N . PHE B 1 30 ? 14.01566 15.39143 64.32414 1.000 63.61243 59 PHE B N 1
ATOM 1214 C CA . PHE B 1 30 ? 13.06359 14.77866 63.41035 1.000 68.44262 59 PHE B CA 1
ATOM 1215 C C . PHE B 1 30 ? 12.29837 13.63932 64.07231 1.000 70.36041 59 PHE B C 1
ATOM 1216 O O . PHE B 1 30 ? 12.82470 12.91229 64.91999 1.000 76.18069 59 PHE B O 1
ATOM 1224 N N . ASN B 1 31 ? 11.03641 13.49147 63.66632 1.000 69.13294 60 ASN B N 1
ATOM 1225 C CA . ASN B 1 31 ? 10.22978 12.33632 64.03743 1.000 66.82860 60 ASN B CA 1
ATOM 1226 C C . ASN B 1 31 ? 10.44313 11.16004 63.09651 1.000 75.88935 60 ASN B C 1
ATOM 1227 O O . ASN B 1 31 ? 10.30380 10.00490 63.51538 1.000 78.94466 60 ASN B O 1
ATOM 1232 N N . ASN B 1 32 ? 10.77216 11.43273 61.83488 1.000 76.80324 61 ASN B N 1
ATOM 1233 C CA . ASN B 1 32 ? 11.08315 10.40695 60.84046 1.000 53.48484 61 ASN B CA 1
ATOM 1234 C C . ASN B 1 32 ? 12.38850 10.82159 60.16911 1.000 52.01871 61 ASN B C 1
ATOM 1235 O O . ASN B 1 32 ? 12.38514 11.63505 59.24002 1.000 62.86520 61 ASN B O 1
ATOM 1240 N N . ILE B 1 33 ? 13.50433 10.26025 60.64237 1.000 54.42818 62 ILE B N 1
ATOM 1241 C CA . ILE B 1 33 ? 14.81975 10.67460 60.16795 1.000 51.24873 62 ILE B CA 1
ATOM 1242 C C . ILE B 1 33 ? 15.05871 10.32082 58.70883 1.000 56.32958 62 ILE B C 1
ATOM 1243 O O . ILE B 1 33 ? 15.99941 10.84507 58.10189 1.000 55.22749 62 ILE B O 1
ATOM 1248 N N . ASN B 1 34 ? 14.22661 9.45484 58.12284 1.000 58.46222 63 ASN B N 1
ATOM 1249 C CA . ASN B 1 34 ? 14.37737 9.13959 56.70640 1.000 55.15091 63 ASN B CA 1
ATOM 1250 C C . ASN B 1 34 ? 14.13611 10.36478 55.83592 1.000 50.62824 63 ASN B C 1
ATOM 1251 O O . ASN B 1 34 ? 14.67574 10.45357 54.72702 1.000 45.26980 63 ASN B O 1
ATOM 1256 N N . LEU B 1 35 ? 13.32968 11.31572 56.31643 1.000 57.66951 64 LEU B N 1
ATOM 1257 C CA . LEU B 1 35 ? 13.20133 12.59157 55.62171 1.000 57.84062 64 LEU B CA 1
ATOM 1258 C C . LEU B 1 35 ? 14.51144 13.36551 55.63615 1.000 62.42429 64 LEU B C 1
ATOM 1259 O O . LEU B 1 35 ? 14.81281 14.08917 54.68070 1.000 52.72318 64 LEU B O 1
ATOM 1264 N N . LEU B 1 36 ? 15.29893 13.22993 56.70492 1.000 60.76872 65 LEU B N 1
ATOM 1265 C CA . LEU B 1 36 ? 16.60834 13.86797 56.74359 1.000 44.00270 65 LEU B CA 1
ATOM 1266 C C . LEU B 1 36 ? 17.65601 13.04960 56.00170 1.000 59.84681 65 LEU B C 1
ATOM 1267 O O . LEU B 1 36 ? 18.55738 13.62458 55.38172 1.000 62.83331 65 LEU B O 1
ATOM 1272 N N . ARG B 1 37 ? 17.55836 11.71854 56.05370 1.000 51.76423 66 ARG B N 1
ATOM 1273 C CA . ARG B 1 37 ? 18.44566 10.88083 55.25333 1.000 54.44481 66 ARG B CA 1
ATOM 1274 C C . ARG B 1 37 ? 18.26142 11.16718 53.76938 1.000 66.60761 66 ARG B C 1
ATOM 1275 O O . ARG B 1 37 ? 19.23752 11.31335 53.02433 1.000 64.93635 66 ARG B O 1
ATOM 1283 N N . ARG B 1 38 ? 17.00566 11.25562 53.32411 1.000 59.16401 67 ARG B N 1
ATOM 1284 C CA . ARG B 1 38 ? 16.73136 11.59055 51.93218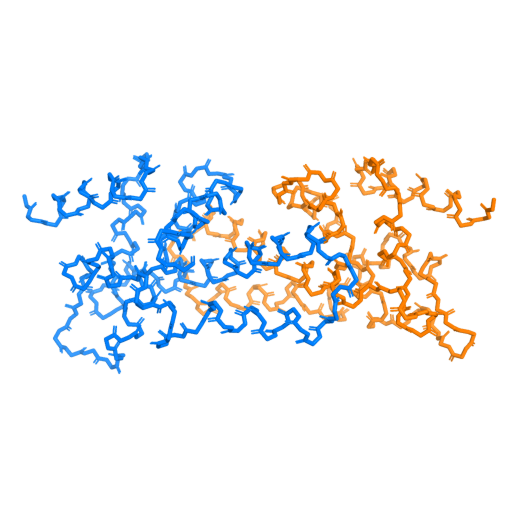 1.000 62.04593 67 ARG B CA 1
ATOM 1285 C C . ARG B 1 38 ? 17.13665 13.02331 51.61398 1.000 50.15668 67 ARG B C 1
ATOM 1286 O O . ARG B 1 38 ? 17.49110 13.32657 50.46910 1.000 48.96627 67 ARG B O 1
ATOM 1294 N N . ALA B 1 39 ? 17.09333 13.91273 52.60979 1.000 50.38582 68 ALA B N 1
ATOM 1295 C CA . ALA B 1 39 ? 17.47985 15.30095 52.38479 1.000 50.83061 68 ALA B CA 1
ATOM 1296 C C . ALA B 1 39 ? 18.97524 15.43759 52.13577 1.000 46.01604 68 ALA B C 1
ATOM 1297 O O . ALA B 1 39 ? 19.40211 16.36030 51.43271 1.000 49.39459 68 ALA B O 1
ATOM 1299 N N . MET B 1 40 ? 19.78249 14.54074 52.69920 1.000 60.98164 69 MET B N 1
ATOM 1300 C CA . MET B 1 40 ? 21.22539 14.58409 52.51159 1.000 60.02277 69 MET B CA 1
ATOM 1301 C C . MET B 1 40 ? 21.70162 13.72939 51.34544 1.000 54.25727 69 MET B C 1
ATOM 1302 O O . MET B 1 40 ? 22.88512 13.78965 50.99845 1.000 59.90485 69 MET B O 1
ATOM 1307 N N . THR B 1 41 ? 20.82124 12.94284 50.73449 1.000 51.41575 70 THR B N 1
ATOM 1308 C CA . THR B 1 41 ? 21.19541 12.08514 49.61791 1.000 52.76957 70 THR B CA 1
ATOM 1309 C C . THR B 1 41 ? 21.12839 12.88426 48.32119 1.000 41.50507 70 THR B C 1
ATOM 1310 O O . THR B 1 41 ? 20.04914 13.32588 47.91232 1.000 46.73111 70 THR B O 1
ATOM 1314 N N . HIS B 1 42 ? 22.27867 13.06937 47.68064 1.000 36.00104 71 HIS B N 1
ATOM 1315 C CA . HIS B 1 42 ? 22.33734 13.78647 46.41812 1.000 43.97319 71 HIS B CA 1
ATOM 1316 C C . HIS B 1 42 ? 21.81409 12.90829 45.28346 1.000 49.26546 71 HIS B C 1
ATOM 1317 O O . HIS B 1 42 ? 21.69909 11.68613 45.40947 1.000 55.00861 71 HIS B O 1
ATOM 1324 N N . ALA B 1 43 ? 21.49035 13.55542 44.16013 1.000 51.91946 72 ALA B N 1
ATOM 1325 C CA . ALA B 1 43 ? 20.93652 12.83480 43.01824 1.000 56.27957 72 ALA B CA 1
ATOM 1326 C C . ALA B 1 43 ? 21.93577 11.85013 42.42310 1.000 56.68706 72 ALA B C 1
ATOM 1327 O O . ALA B 1 43 ? 21.53089 10.83744 41.84089 1.000 65.80378 72 ALA B O 1
ATOM 1329 N N . SER B 1 44 ? 23.23609 12.12221 42.55700 1.000 59.79088 73 SER B N 1
ATOM 1330 C CA . SER B 1 44 ? 24.24484 11.23296 41.99218 1.000 52.55482 73 SER B CA 1
ATOM 1331 C C . SER B 1 44 ? 24.40212 9.94690 42.79193 1.000 61.27321 73 SER B C 1
ATOM 1332 O O . SER B 1 44 ? 25.00572 8.99130 42.29246 1.000 59.97269 73 SER B O 1
ATOM 1335 N N . PHE B 1 45 ? 23.87520 9.89881 44.01407 1.000 65.81164 74 PHE B N 1
ATOM 1336 C CA . PHE B 1 45 ? 24.03342 8.72812 44.86670 1.000 53.58860 74 PHE B CA 1
ATOM 1337 C C . PHE B 1 45 ? 22.90184 7.72313 44.68975 1.000 54.79627 74 PHE B C 1
ATOM 1338 O O . PHE B 1 45 ? 23.13893 6.51186 44.74564 1.000 60.41605 74 PHE B O 1
ATOM 1346 N N . SER B 1 46 ? 21.67750 8.19758 44.47113 1.000 57.64356 75 SER B N 1
ATOM 1347 C CA . SER B 1 46 ? 20.52969 7.30802 44.37515 1.000 50.87372 75 SER B CA 1
ATOM 1348 C C . SER B 1 46 ? 19.38671 8.03084 43.68041 1.000 49.90389 75 SER B C 1
ATOM 1349 O O . SER B 1 46 ? 19.30489 9.26166 43.70698 1.000 62.34486 75 SER B O 1
ATOM 1352 N N . GLN B 1 47 ? 18.50493 7.24658 43.05518 1.000 37.29536 76 GLN B N 1
ATOM 1353 C CA . GLN B 1 47 ? 17.27647 7.80787 42.50722 1.000 40.08563 76 GLN B CA 1
ATOM 1354 C C . GLN B 1 47 ? 16.36472 8.32552 43.60813 1.000 37.94393 76 GLN B C 1
ATOM 1355 O O . GLN B 1 47 ? 15.50725 9.17695 43.34757 1.000 54.36964 76 GLN B O 1
ATOM 1361 N N . GLU B 1 48 ? 16.52886 7.81845 44.82682 1.000 36.00104 77 GLU B N 1
ATOM 1362 C CA . GLU B 1 48 ? 15.84195 8.33159 46.00829 1.000 38.08526 77 GLU B CA 1
ATOM 1363 C C . GLU B 1 48 ? 16.73702 9.40751 46.60792 1.000 46.25571 77 GLU B C 1
ATOM 1364 O O . GLU B 1 48 ? 17.67459 9.10607 47.35104 1.000 60.74527 77 GLU B O 1
ATOM 1370 N N . ASN B 1 49 ? 16.45726 10.66324 46.27394 1.000 44.60571 78 ASN B N 1
ATOM 1371 C CA . ASN B 1 49 ? 17.35854 11.76681 46.58717 1.000 45.41437 78 ASN B CA 1
ATOM 1372 C C . ASN B 1 49 ? 16.52758 12.97219 47.01329 1.000 49.51685 78 ASN B C 1
ATOM 1373 O O . ASN B 1 49 ? 15.37604 12.84554 47.44135 1.000 63.89658 78 ASN B O 1
ATOM 1378 N N . ASN B 1 50 ? 17.11295 14.16339 46.89805 1.000 46.68169 79 ASN B N 1
ATOM 1379 C CA . ASN B 1 50 ? 16.53321 15.37103 47.47392 1.000 53.51648 79 ASN B CA 1
ATOM 1380 C C . ASN B 1 50 ? 16.22896 16.43780 46.42798 1.000 56.87389 79 ASN B C 1
ATOM 1381 O O . ASN B 1 50 ? 16.15330 17.62401 46.76638 1.000 36.77487 79 ASN B O 1
ATOM 1386 N N . LYS B 1 51 ? 16.06531 16.04992 45.16143 1.000 52.15184 80 LYS B N 1
ATOM 1387 C CA . LYS B 1 51 ? 15.74459 17.03787 44.13567 1.000 36.16231 80 LYS B CA 1
ATOM 1388 C C . LYS B 1 51 ? 14.36540 17.64461 44.36353 1.000 41.02377 80 LYS B C 1
ATOM 1389 O O . LYS B 1 51 ? 14.17836 18.85531 44.19730 1.000 49.29583 80 LYS B O 1
ATOM 1395 N N . ALA B 1 52 ? 13.38762 16.82254 44.74816 1.000 47.37329 81 ALA B N 1
ATOM 1396 C CA . ALA B 1 52 ? 12.05135 17.34586 45.00720 1.000 41.20114 81 ALA B CA 1
ATOM 1397 C C . ALA B 1 52 ? 11.99079 18.10313 46.32692 1.000 38.41401 81 ALA B C 1
ATOM 1398 O O . ALA B 1 52 ? 11.24346 19.08066 46.44362 1.000 51.10904 81 ALA B O 1
ATOM 1400 N N . LEU B 1 53 ? 12.76737 17.67431 47.32537 1.000 39.72181 82 LEU B N 1
ATOM 1401 C CA . LEU B 1 53 ? 12.77949 18.37353 48.60592 1.000 36.00104 82 LEU B CA 1
ATOM 1402 C C . LEU B 1 53 ? 13.46476 19.73079 48.50592 1.000 43.23550 82 LEU B C 1
ATOM 1403 O O . LEU B 1 53 ? 13.06213 20.67672 49.19294 1.000 36.00104 82 LEU B O 1
ATOM 1408 N N . SER B 1 54 ? 14.49777 19.84883 47.66675 1.000 40.82945 83 SER B N 1
ATOM 1409 C CA . SER B 1 54 ? 15.19504 21.12454 47.53851 0.600 36.00104 83 SER B CA 1
ATOM 1410 C C . SER B 1 54 ? 14.32203 22.17420 46.86543 1.000 36.00104 83 SER B C 1
ATOM 1411 O O . SER B 1 54 ? 14.41332 23.36050 47.20044 1.000 40.12129 83 SER B O 1
ATOM 1414 N N . ILE B 1 55 ? 13.47984 21.76080 45.91572 1.000 38.90572 84 ILE B N 1
ATOM 1415 C CA . ILE B 1 55 ? 12.53634 22.68814 45.29788 1.000 36.00104 84 ILE B CA 1
ATOM 1416 C C . ILE B 1 55 ? 11.55728 23.21512 46.33799 1.000 36.00104 84 ILE B C 1
ATOM 1417 O O . ILE B 1 55 ? 11.22042 24.40577 46.35157 1.000 36.22073 84 ILE B O 1
ATOM 1422 N N . PHE B 1 56 ? 11.08844 22.33712 47.22708 1.000 36.00104 85 PHE B N 1
ATOM 1423 C CA . PHE B 1 56 ? 10.25143 22.77425 48.33936 1.000 36.00104 85 PHE B CA 1
ATOM 1424 C C . PHE B 1 56 ? 11.00294 23.76021 49.22600 1.000 36.00104 85 PHE B C 1
ATOM 1425 O O . PHE B 1 56 ? 10.46680 24.80775 49.60415 1.000 36.00104 85 PHE B O 1
ATOM 1433 N N . GLY B 1 57 ? 12.25614 23.44400 49.55939 1.000 42.28634 86 GLY B N 1
ATOM 1434 C CA . GLY B 1 57 ? 13.02807 24.32397 50.41913 1.000 36.00104 86 GLY B CA 1
ATOM 1435 C C . GLY B 1 57 ? 13.29116 25.68378 49.80562 1.000 36.00104 86 GLY B C 1
ATOM 1436 O O . GLY B 1 57 ? 13.43903 26.67410 50.52640 1.000 48.72917 86 GLY B O 1
ATOM 1437 N N . THR B 1 58 ? 13.35732 25.75337 48.47362 1.000 46.07454 87 THR B N 1
ATOM 1438 C CA . THR B 1 58 ? 13.53029 27.03974 47.80552 1.000 36.00104 87 THR B CA 1
ATOM 1439 C C . THR B 1 58 ? 12.36299 27.97144 48.10452 1.000 41.39231 87 THR B C 1
ATOM 1440 O O . THR B 1 58 ? 12.55906 29.12736 48.49401 1.000 39.13841 87 THR B O 1
ATOM 1444 N N . HIS B 1 59 ? 11.13451 27.48072 47.93197 1.000 49.90758 88 HIS B N 1
ATOM 1445 C CA . HIS B 1 59 ? 9.96711 28.32699 48.15205 1.000 41.74631 88 HIS B CA 1
ATOM 1446 C C . HIS B 1 59 ? 9.75738 28.62835 49.63121 1.000 36.00104 88 HIS B C 1
ATOM 1447 O O . HIS B 1 59 ? 9.16422 29.65851 49.97133 1.000 43.13133 88 HIS B O 1
ATOM 1454 N N . ILE B 1 60 ? 10.23482 27.75388 50.52022 1.000 43.67114 89 ILE B N 1
ATOM 1455 C CA . ILE B 1 60 ? 10.16809 28.04093 51.95025 1.000 36.69921 89 ILE B CA 1
ATOM 1456 C C . ILE B 1 60 ? 11.10561 29.18819 52.30788 1.000 36.00104 89 ILE B C 1
ATOM 1457 O O . ILE B 1 60 ? 10.76955 30.05201 53.12700 1.000 46.25693 89 ILE B O 1
ATOM 1462 N N . ILE B 1 61 ? 12.29305 29.21862 51.70018 1.000 36.00104 90 ILE B N 1
ATOM 1463 C CA . ILE B 1 61 ? 13.23076 30.30602 51.95951 1.000 44.29877 90 ILE B CA 1
ATOM 1464 C C . ILE B 1 61 ? 12.72999 31.60416 51.33591 1.000 47.54872 90 ILE B C 1
ATOM 1465 O O . ILE B 1 61 ? 12.84499 32.68034 51.93509 1.000 46.59858 90 ILE B O 1
ATOM 1470 N N . GLU B 1 62 ? 12.15937 31.52559 50.12995 1.000 49.27568 91 GLU B N 1
ATOM 1471 C CA . GLU B 1 62 ? 11.58039 32.71172 49.50461 1.000 39.24298 91 GLU B CA 1
ATOM 1472 C C . GLU B 1 62 ? 10.45458 33.28800 50.35392 1.000 50.17274 91 GLU B C 1
ATOM 1473 O O . GLU B 1 62 ? 10.30711 34.51145 50.45881 1.000 55.46199 91 GLU B O 1
ATOM 1479 N N . THR B 1 63 ? 9.65004 32.41924 50.96911 1.000 54.29480 92 THR B N 1
ATOM 1480 C CA . THR B 1 63 ? 8.55339 32.88812 51.80921 1.000 57.56026 92 THR B CA 1
ATOM 1481 C C . THR B 1 63 ? 9.07196 33.48582 53.11162 1.000 59.17821 92 THR B C 1
ATOM 1482 O O . THR B 1 63 ? 8.54567 34.49782 53.59040 1.000 48.12468 92 THR B O 1
ATOM 1486 N N . ALA B 1 64 ? 10.10740 32.87666 53.69508 1.000 55.14281 93 ALA B N 1
ATOM 1487 C CA . ALA B 1 64 ? 10.66377 33.38935 54.94294 1.000 49.64893 93 ALA B CA 1
ATOM 1488 C C . ALA B 1 64 ? 11.27388 34.77215 54.75190 1.000 54.46132 93 ALA B C 1
ATOM 1489 O O . ALA B 1 64 ? 11.13477 35.64288 55.61895 1.000 61.84743 93 ALA B O 1
ATOM 1491 N N . VAL B 1 65 ? 11.95643 34.99176 53.62654 1.000 53.50926 94 VAL B N 1
ATOM 1492 C CA . VAL B 1 65 ? 12.52476 36.30732 53.35100 1.000 41.92044 94 VAL B CA 1
ATOM 1493 C C . VAL B 1 65 ? 11.41752 37.33330 53.14879 1.000 48.42869 94 VAL B C 1
ATOM 1494 O O . VAL B 1 65 ? 11.47591 38.44501 53.68851 1.000 54.53722 94 VAL B O 1
ATOM 1498 N N . SER B 1 66 ? 10.38530 36.97372 52.38119 1.000 51.04951 95 SER B N 1
ATOM 1499 C CA . SER B 1 66 ? 9.27525 37.89128 52.14937 1.000 52.94095 95 SER B CA 1
ATOM 1500 C C . SER B 1 66 ? 8.52143 38.20108 53.43557 1.000 45.66245 95 SER B C 1
ATOM 1501 O O . SER B 1 66 ? 7.97584 39.30001 53.58279 1.000 47.85488 95 SER B O 1
ATOM 1504 N N . LEU B 1 67 ? 8.48049 37.25310 54.37368 1.000 50.75703 96 LEU B N 1
ATOM 1505 C CA . LEU B 1 67 ? 7.73016 37.46704 55.60651 1.000 47.11050 96 LEU B CA 1
ATOM 1506 C C . LEU B 1 67 ? 8.41409 38.49037 56.50371 1.000 57.86143 96 LEU B C 1
ATOM 1507 O O . LEU B 1 67 ? 7.74270 39.29898 57.15496 1.000 60.99425 96 LEU B O 1
ATOM 1512 N N . GLN B 1 68 ? 9.74724 38.47778 56.54675 1.000 53.88573 97 GLN B N 1
ATOM 1513 C CA . GLN B 1 68 ? 10.46177 39.35921 57.46419 1.000 62.36600 97 GLN B CA 1
ATOM 1514 C C . GLN B 1 68 ? 10.44449 40.80339 56.97792 1.000 61.92090 97 GLN B C 1
ATOM 1515 O O . GLN B 1 68 ? 10.10495 41.71894 57.73627 1.000 59.49099 97 GLN B O 1
ATOM 1521 N N . PHE B 1 69 ? 10.80866 41.02869 55.71352 1.000 60.77443 98 PHE B N 1
ATOM 1522 C CA . PHE B 1 69 ? 10.94405 42.39183 55.21250 1.000 51.84974 98 PHE B CA 1
ATOM 1523 C C . PHE B 1 69 ? 9.60196 43.06801 54.96653 1.000 52.27974 98 PHE B C 1
ATOM 1524 O O . PHE B 1 69 ? 9.54417 44.30193 54.93884 1.000 73.47334 98 PHE B O 1
ATOM 1532 N N . LEU B 1 70 ? 8.52645 42.29967 54.78557 1.000 58.00898 99 LEU B N 1
ATOM 1533 C CA . LEU B 1 70 ? 7.21079 42.91154 54.63135 1.000 57.44626 99 LEU B CA 1
ATOM 1534 C C . LEU B 1 70 ? 6.58584 43.23630 55.98264 1.000 65.02714 99 LEU B C 1
ATOM 1535 O O . LEU B 1 70 ? 5.90577 44.25879 56.12416 1.000 66.67817 99 LEU B O 1
ATOM 1540 N N . ALA B 1 71 ? 6.80540 42.38410 56.98505 1.000 61.70878 100 ALA B N 1
ATOM 1541 C CA . ALA B 1 71 ? 6.38748 42.70052 58.34542 1.000 64.66577 100 ALA B CA 1
ATOM 1542 C C . ALA B 1 71 ? 7.27235 43.75342 58.99584 1.000 65.22391 100 ALA B C 1
ATOM 1543 O O . ALA B 1 71 ? 6.98350 44.17697 60.12073 1.000 84.01745 100 ALA B O 1
ATOM 1545 N N . LYS B 1 72 ? 8.33592 44.17581 58.31819 1.000 53.51571 101 LYS B N 1
ATOM 1546 C CA . LYS B 1 72 ? 9.24215 45.21543 58.78786 1.000 52.30348 101 LYS B CA 1
ATOM 1547 C C . LYS B 1 72 ? 9.04205 46.54237 58.07491 1.000 61.97849 101 LYS B C 1
ATOM 1548 O O . LYS B 1 72 ? 9.06272 47.59363 58.71875 1.000 71.30401 101 LYS B O 1
ATOM 1554 N N . ASP B 1 73 ? 8.83924 46.51705 56.75578 1.000 62.96013 102 ASP B N 1
ATOM 1555 C CA . ASP B 1 73 ? 8.55618 47.71781 55.96340 1.000 53.79070 102 ASP B CA 1
ATOM 1556 C C . ASP B 1 73 ? 7.44181 47.34917 54.98544 1.000 55.25756 102 ASP B C 1
ATOM 1557 O O . ASP B 1 73 ? 7.70397 46.82740 53.89881 1.000 58.92272 102 ASP B O 1
ATOM 1562 N N . ILE B 1 74 ? 6.19598 47.62320 55.38171 1.000 51.17094 103 ILE B N 1
ATOM 1563 C CA . ILE B 1 74 ? 5.05570 47.28903 54.53711 1.000 40.05205 103 ILE B CA 1
ATOM 1564 C C . ILE B 1 74 ? 5.02325 48.14101 53.27365 1.000 43.83832 103 ILE B C 1
ATOM 1565 O O . ILE B 1 74 ? 4.45018 47.72221 52.26087 1.000 58.33459 103 ILE B O 1
ATOM 1570 N N . ASP B 1 75 ? 5.64175 49.32157 53.29683 1.000 53.62569 104 ASP B N 1
ATOM 1571 C CA . ASP B 1 75 ? 5.68278 50.21249 52.14607 1.000 60.19919 104 ASP B CA 1
ATOM 1572 C C . ASP B 1 75 ? 6.86059 49.92609 51.22103 1.000 52.87136 104 ASP B C 1
ATOM 1573 O O . ASP B 1 75 ? 7.21165 50.77985 50.39833 1.000 51.58159 104 ASP B O 1
ATOM 1578 N N . ILE B 1 76 ? 7.47337 48.74618 51.33584 1.000 47.26524 105 ILE B N 1
ATOM 1579 C CA . ILE B 1 76 ? 8.64305 48.42458 50.52881 1.000 63.07659 105 ILE B CA 1
ATOM 1580 C C . ILE B 1 76 ? 8.24087 48.28257 49.06421 1.000 55.04448 105 ILE B C 1
ATOM 1581 O O . ILE B 1 76 ? 7.11133 47.89445 48.73486 1.000 59.87670 105 ILE B O 1
ATOM 1586 N N . SER B 1 77 ? 9.16948 48.62001 48.17381 1.000 43.70144 106 SER B N 1
ATOM 1587 C CA . SER B 1 77 ? 8.93490 48.46604 46.74681 1.000 55.09276 106 SER B CA 1
ATOM 1588 C C . SER B 1 77 ? 8.96005 46.99327 46.35362 1.000 54.09816 106 SER B C 1
ATOM 1589 O O . SER B 1 77 ? 9.64318 46.17228 46.97158 1.000 53.41348 106 SER B O 1
ATOM 1592 N N . SER B 1 78 ? 8.19525 46.65940 45.31118 1.000 60.72747 107 SER B N 1
ATOM 1593 C CA . SER B 1 78 ? 8.23765 45.29933 44.78608 1.000 56.16093 107 SER B CA 1
ATOM 1594 C C . SER B 1 78 ? 9.57666 45.00504 44.12464 1.000 60.73867 107 SER B C 1
ATOM 1595 O O . SER B 1 78 ? 10.03573 43.85723 44.13840 1.000 63.03103 107 SER B O 1
ATOM 1598 N N . LYS B 1 79 ? 10.21599 46.02498 43.54623 1.000 53.37385 108 LYS B N 1
ATOM 1599 C CA . LYS B 1 79 ? 11.53471 45.83296 42.95395 1.000 63.54178 108 LYS B CA 1
ATOM 1600 C C . LYS B 1 79 ? 12.60724 45.65552 44.01988 1.000 48.88628 108 LYS B C 1
ATOM 1601 O O . LYS B 1 79 ? 13.63612 45.02178 43.76143 1.000 52.07718 108 LYS B O 1
ATOM 1607 N N . ALA B 1 80 ? 12.39108 46.20741 45.21519 1.000 44.34589 109 ALA B N 1
ATOM 1608 C CA . ALA B 1 80 ? 13.35286 46.03312 46.29720 1.000 36.27292 109 ALA B CA 1
ATOM 1609 C C . ALA B 1 80 ? 13.19257 44.67675 46.97089 1.000 43.20841 109 ALA B C 1
ATOM 1610 O O . ALA B 1 80 ? 14.18694 44.04769 47.34945 1.000 56.12554 109 ALA B O 1
ATOM 1612 N N . LEU B 1 81 ? 11.95050 44.21341 47.12855 1.000 50.47682 110 LEU B N 1
ATOM 1613 C CA . LEU B 1 81 ? 11.71920 42.90363 47.72818 1.000 48.14131 110 LEU B CA 1
ATOM 1614 C C . LEU B 1 81 ? 12.28026 41.79010 46.85375 1.000 52.52694 110 LEU B C 1
ATOM 1615 O O . LEU B 1 81 ? 12.85986 40.82474 47.36447 1.000 44.10090 110 LEU B O 1
ATOM 1620 N N . GLY B 1 82 ? 12.12246 41.91012 45.53351 1.000 47.82462 111 GLY B N 1
ATOM 1621 C CA . GLY B 1 82 ? 12.61997 40.88161 44.63739 1.000 44.77628 111 GLY B CA 1
ATOM 1622 C C . GLY B 1 82 ? 14.12861 40.74890 44.65065 1.000 67.75007 111 GLY B C 1
ATOM 1623 O O . GLY B 1 82 ? 14.65750 39.64410 44.49551 1.000 70.44873 111 GLY B O 1
ATOM 1624 N N . ARG B 1 83 ? 14.84262 41.86193 44.83473 1.000 52.17237 112 ARG B N 1
ATOM 1625 C CA . ARG B 1 83 ? 16.29929 41.79714 44.88936 1.000 61.08552 112 ARG B CA 1
ATOM 1626 C C . ARG B 1 83 ? 16.77477 41.18341 46.20002 1.000 62.72837 112 ARG B C 1
ATOM 1627 O O . ARG B 1 83 ? 17.78045 40.46438 46.22565 1.000 68.41863 112 ARG B O 1
ATOM 1635 N N . LEU B 1 84 ? 16.06688 41.45516 47.29902 1.000 55.75074 113 LEU B N 1
ATOM 1636 C CA . LEU B 1 84 ? 16.40908 40.81946 48.56697 1.000 58.72867 113 LEU B CA 1
ATOM 1637 C C . LEU B 1 84 ? 16.16178 39.31734 48.50953 1.000 60.81161 113 LEU B C 1
ATOM 1638 O O . LEU B 1 84 ? 16.97571 38.52901 49.00448 1.000 45.25571 113 LEU B O 1
ATOM 1643 N N . ILE B 1 85 ? 15.04454 38.90397 47.90591 1.000 72.67762 114 ILE B N 1
ATOM 1644 C CA . ILE B 1 85 ? 14.76660 37.47971 47.74227 1.000 56.80850 114 ILE B CA 1
ATOM 1645 C C . ILE B 1 85 ? 15.83490 36.82731 46.87597 1.000 55.08576 114 ILE B C 1
ATOM 1646 O O . ILE B 1 85 ? 16.32561 35.73499 47.18514 1.000 61.19331 114 ILE B O 1
ATOM 1651 N N . SER B 1 86 ? 16.22550 37.49411 45.78746 1.000 58.63670 115 SER B N 1
ATOM 1652 C CA . SER B 1 86 ? 17.19681 36.90842 44.87057 1.000 61.05891 115 SER B CA 1
ATOM 1653 C C . SER B 1 86 ? 18.59603 36.86281 45.47388 1.000 54.85135 115 SER B C 1
ATOM 1654 O O . SER B 1 86 ? 19.39260 35.98858 45.11505 1.000 57.25959 115 SER B O 1
ATOM 1657 N N . GLU B 1 87 ? 18.91806 37.78605 46.38318 1.000 54.67434 116 GLU B N 1
ATOM 1658 C CA . GLU B 1 87 ? 20.24234 37.77142 46.99869 1.000 52.81933 116 GLU B CA 1
ATOM 1659 C C . GLU B 1 87 ? 20.36143 36.65477 48.02789 1.000 57.37681 116 GLU B C 1
ATOM 1660 O O . GLU B 1 87 ? 21.37803 35.95226 48.07279 1.000 62.63697 116 GLU B O 1
ATOM 1666 N N . VAL B 1 88 ? 19.33507 36.47236 48.86132 1.000 54.90964 117 VAL B N 1
ATOM 1667 C CA . VAL B 1 88 ? 19.35823 35.37299 49.82035 1.000 61.09418 117 VAL B CA 1
ATOM 1668 C C . VAL B 1 88 ? 19.23238 34.03234 49.10405 1.000 72.95726 117 VAL B C 1
ATOM 1669 O O . VAL B 1 88 ? 19.71494 33.00635 49.60144 1.000 72.99377 117 VAL B O 1
ATOM 1673 N N . SER B 1 89 ? 18.60304 34.01401 47.92871 1.000 64.02422 118 SER B N 1
ATOM 1674 C CA . SER B 1 89 ? 18.46744 32.80425 47.12861 1.000 64.67649 118 SER B CA 1
ATOM 1675 C C . SER B 1 89 ? 19.64102 32.58645 46.17899 1.000 64.01316 118 SER B C 1
ATOM 1676 O O . SER B 1 89 ? 19.53277 31.76997 45.25787 1.000 58.74956 118 SER B O 1
ATOM 1679 N N . ASN B 1 90 ? 20.75082 33.29543 46.37291 1.000 65.78808 119 ASN B N 1
ATOM 1680 C CA . ASN B 1 90 ? 21.92663 33.09221 45.53846 1.000 64.37866 119 ASN B CA 1
ATOM 1681 C C . ASN B 1 90 ? 22.64460 31.82239 45.97466 1.000 64.53202 119 ASN B C 1
ATOM 1682 O O . ASN B 1 90 ? 22.88583 31.61516 47.16796 1.000 63.24761 119 ASN B O 1
ATOM 1687 N N . VAL B 1 91 ? 22.98151 30.97153 45.00330 1.000 65.03534 120 VAL B N 1
ATOM 1688 C CA . VAL B 1 91 ? 23.55888 29.66711 45.32030 1.000 64.27849 120 VAL B CA 1
ATOM 1689 C C . VAL B 1 91 ? 24.91103 29.83078 46.00394 1.000 60.38494 120 VAL B C 1
ATOM 1690 O O . VAL B 1 91 ? 25.15144 29.27950 47.08415 1.000 56.53331 120 VAL B O 1
ATOM 1694 N N . GLU B 1 92 ? 25.80724 30.60423 45.39415 1.000 81.05293 121 GLU B N 1
ATOM 1695 C CA . GLU B 1 92 ? 27.18834 30.67649 45.85459 1.000 78.27853 121 GLU B CA 1
ATOM 1696 C C . GLU B 1 92 ? 27.42151 31.74480 46.91424 1.000 70.58949 121 GLU B C 1
ATOM 1697 O O . GLU B 1 92 ? 28.28273 31.56247 47.78277 1.000 82.34657 121 GLU B O 1
ATOM 1703 N N . SER B 1 93 ? 26.68220 32.84962 46.87184 1.000 70.91817 122 SER B N 1
ATOM 1704 C CA . SER B 1 93 ? 26.93833 33.97733 47.75803 1.000 68.42791 122 SER B CA 1
ATOM 1705 C C . SER B 1 93 ? 26.16864 33.90763 49.07117 1.000 62.00120 122 SER B C 1
ATOM 1706 O O . SER B 1 93 ? 26.37121 34.77070 49.93142 1.000 75.15952 122 SER B O 1
ATOM 1709 N N . SER B 1 94 ? 25.29994 32.91327 49.25497 1.000 64.82331 123 SER B N 1
ATOM 1710 C CA . SER B 1 94 ? 24.50375 32.84119 50.47502 1.000 62.80388 123 SER B CA 1
ATOM 1711 C C . SER B 1 94 ? 24.03982 31.42103 50.77399 1.000 62.40919 123 SER B C 1
ATOM 1712 O O . SER B 1 94 ? 24.18275 30.94164 51.90374 1.000 63.08954 123 SER B O 1
ATOM 1715 N N . CYS B 1 95 ? 23.47812 30.74428 49.77018 1.000 62.49256 124 CYS B N 1
ATOM 1716 C CA . CYS B 1 95 ? 22.90551 29.42003 49.99431 1.000 67.72970 124 CYS B CA 1
ATOM 1717 C C . CYS B 1 95 ? 23.98274 28.40365 50.35489 1.000 65.46779 124 CYS B C 1
ATOM 1718 O O . CYS B 1 95 ? 23.83673 27.64615 51.32148 1.000 69.87795 124 CYS B O 1
ATOM 1721 N N . ALA B 1 96 ? 25.07385 28.37000 49.58557 1.000 65.77517 125 ALA B N 1
ATOM 1722 C CA . ALA B 1 96 ? 26.13887 27.41165 49.86151 1.000 54.79745 125 ALA B CA 1
ATOM 1723 C C . ALA B 1 96 ? 26.88849 27.75320 51.14193 1.000 71.82801 125 ALA B C 1
ATOM 1724 O O . ALA B 1 96 ? 27.40541 26.85241 51.81303 1.000 76.97372 125 ALA B O 1
ATOM 1726 N N . LEU B 1 97 ? 26.96264 29.03988 51.49265 1.000 67.46325 126 LEU B N 1
ATOM 1727 C CA . LEU B 1 97 ? 27.63706 29.43366 52.72549 1.000 61.17717 126 LEU B CA 1
ATOM 1728 C C . LEU B 1 97 ? 26.92764 28.86650 53.94686 1.000 62.54949 126 LEU B C 1
ATOM 1729 O O . LEU B 1 97 ? 27.57366 28.34169 54.86108 1.000 71.06910 126 LEU B O 1
ATOM 1734 N N . ASP B 1 98 ? 25.59664 28.96416 53.98113 1.000 75.69022 127 ASP B N 1
ATOM 1735 C CA . ASP B 1 98 ? 24.84667 28.41223 55.10323 1.000 83.90455 127 ASP B CA 1
ATOM 1736 C C . ASP B 1 98 ? 24.95314 26.89388 55.15520 1.000 72.33450 127 ASP B C 1
ATOM 1737 O O . ASP B 1 98 ? 24.86897 26.30506 56.23870 1.000 72.89007 127 ASP B O 1
ATOM 1742 N N . GLY B 1 99 ? 25.13342 26.24412 54.00361 1.000 54.29965 128 GLY B N 1
ATOM 1743 C CA . GLY B 1 99 ? 25.37626 24.81332 54.00584 1.000 64.66479 128 GLY B CA 1
ATOM 1744 C C . GLY B 1 99 ? 26.77848 24.45657 54.45081 1.000 74.42955 128 GLY B C 1
ATOM 1745 O O . GLY B 1 99 ? 26.98401 23.42452 55.09619 1.000 65.36592 128 GLY B O 1
ATOM 1746 N N . ASP B 1 100 ? 27.75839 25.30135 54.12012 1.000 81.27246 129 ASP B N 1
ATOM 1747 C CA . ASP B 1 100 ? 29.12847 25.05688 54.55758 1.000 67.42653 129 ASP B CA 1
ATOM 1748 C C . ASP B 1 100 ? 29.27411 25.28779 56.05712 1.000 62.81024 129 ASP B C 1
ATOM 1749 O O . ASP B 1 100 ? 30.04740 24.59094 56.72507 1.000 69.51862 129 ASP B O 1
ATOM 1754 N N . ARG B 1 101 ? 28.53947 26.26227 56.60280 1.000 70.46136 130 ARG B N 1
ATOM 1755 C CA . ARG B 1 101 ? 28.56526 26.49271 58.04454 1.000 66.01703 130 ARG B CA 1
ATOM 1756 C C . ARG B 1 101 ? 28.13042 25.24921 58.80809 1.000 61.40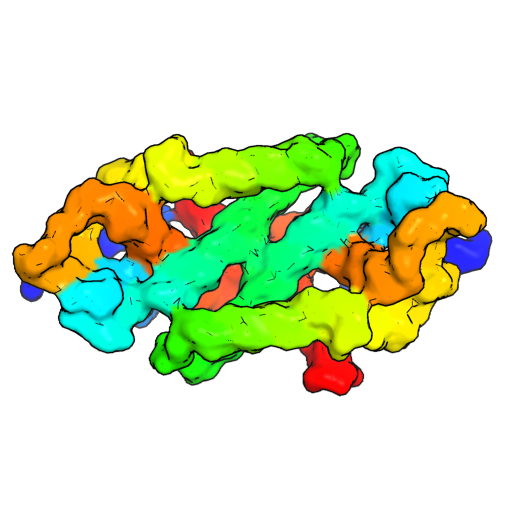990 130 ARG B C 1
ATOM 1757 O O . ARG B 1 101 ? 28.71936 24.90596 59.83971 1.000 84.47920 130 ARG B O 1
ATOM 1765 N N . LEU B 1 102 ? 27.10128 24.56218 58.31782 1.000 64.59388 131 LEU B N 1
ATOM 1766 C CA . LEU B 1 102 ? 26.63501 23.33037 58.93827 1.000 60.76064 131 LEU B CA 1
ATOM 1767 C C . LEU B 1 102 ? 27.47533 22.11985 58.55422 1.000 70.61017 131 LEU B C 1
ATOM 1768 O O . LEU B 1 102 ? 27.20324 21.01855 59.04380 1.000 71.20481 131 LEU B O 1
ATOM 1773 N N . GLY B 1 103 ? 28.48015 22.29326 57.70117 1.000 57.04082 132 GLY B N 1
ATOM 1774 C CA . GLY B 1 103 ? 29.32793 21.17875 57.30817 1.000 43.63608 132 GLY B CA 1
ATOM 1775 C C . GLY B 1 103 ? 28.60608 20.11760 56.50848 1.000 56.81788 132 GLY B C 1
ATOM 1776 O O . GLY B 1 103 ? 28.86607 18.92127 56.68989 1.000 64.30366 132 GLY B O 1
ATOM 1777 N N . LEU B 1 104 ? 27.69614 20.52960 55.62346 1.000 65.81953 133 LEU B N 1
ATOM 1778 C CA . LEU B 1 104 ? 26.95520 19.56854 54.81662 1.000 66.41914 133 LEU B CA 1
ATOM 1779 C C . LEU B 1 104 ? 27.84925 18.83659 53.82571 1.000 64.04518 133 LEU B C 1
ATOM 1780 O O . LEU B 1 104 ? 27.49069 17.74208 53.37958 1.000 65.61677 133 LEU B O 1
ATOM 1785 N N . GLY B 1 105 ? 29.00531 19.40742 53.48056 1.000 63.92382 134 GLY B N 1
ATOM 1786 C CA . GLY B 1 105 ? 29.93230 18.73476 52.58743 1.000 81.39608 134 GLY B CA 1
ATOM 1787 C C . GLY B 1 105 ? 30.46513 17.42448 53.12817 1.000 69.78850 134 GLY B C 1
ATOM 1788 O O . GLY B 1 105 ? 30.98799 16.61233 52.35849 1.000 52.19414 134 GLY B O 1
ATOM 1789 N N . LYS B 1 106 ? 30.34958 17.20037 54.43497 1.000 71.91117 135 LYS B N 1
ATOM 1790 C CA . LYS B 1 106 ? 30.75982 15.95126 55.05877 1.000 69.39693 135 LYS B CA 1
ATOM 1791 C C . LYS B 1 106 ? 29.58472 15.03556 55.36886 1.000 72.66557 135 LYS B C 1
ATOM 1792 O O . LYS B 1 106 ? 29.79093 13.94707 55.91483 1.000 66.73571 135 LYS B O 1
ATOM 1798 N N . ILE B 1 107 ? 28.36280 15.44538 55.03275 1.000 77.29028 136 ILE B N 1
ATOM 1799 C CA . ILE B 1 107 ? 27.17066 14.67896 55.37538 1.000 74.60447 136 ILE B CA 1
ATOM 1800 C C . ILE B 1 107 ? 26.44411 14.24687 54.10727 1.000 57.32950 136 ILE B C 1
ATOM 1801 O O . ILE B 1 107 ? 25.84807 13.16470 54.06091 1.000 63.44250 136 ILE B O 1
ATOM 1806 N N . ILE B 1 108 ? 26.48989 15.08623 53.07121 1.000 57.39415 137 ILE B N 1
ATOM 1807 C CA . ILE B 1 108 ? 25.76203 14.80476 51.83816 1.000 58.87139 137 ILE B CA 1
ATOM 1808 C C . ILE B 1 108 ? 26.33511 13.56064 51.17380 1.000 56.41175 137 ILE B C 1
ATOM 1809 O O . ILE B 1 108 ? 27.55061 13.44893 50.96630 1.000 66.58734 137 ILE B O 1
ATOM 1814 N N . ARG B 1 109 ? 25.45782 12.61716 50.83592 1.000 59.09499 138 ARG B N 1
ATOM 1815 C CA . ARG B 1 109 ? 25.85511 11.38202 50.16874 1.000 57.67942 138 ARG B CA 1
ATOM 1816 C C . ARG B 1 109 ? 25.92991 11.63725 48.66770 1.000 53.74265 138 ARG B C 1
ATOM 1817 O O . ARG B 1 109 ? 24.90094 11.80853 48.00595 1.000 51.69683 138 ARG B O 1
ATOM 1825 N N . VAL B 1 110 ? 27.14799 11.66950 48.13473 1.000 58.62887 139 VAL B N 1
ATOM 1826 C CA . VAL B 1 110 ? 27.38463 11.84834 46.70929 1.000 55.44104 139 VAL B CA 1
ATOM 1827 C C . VAL B 1 110 ? 28.13673 10.63324 46.18999 1.000 60.49035 139 VAL B C 1
ATOM 1828 O O . VAL B 1 110 ? 28.82431 9.93649 46.94376 1.000 70.13297 139 VAL B O 1
ATOM 1832 N N . SER B 1 111 ? 27.99743 10.37714 44.89162 1.000 67.84214 140 SER B N 1
ATOM 1833 C CA . SER B 1 111 ? 28.73653 9.28881 44.27248 1.000 73.48295 140 SER B CA 1
ATOM 1834 C C . SER B 1 111 ? 30.23408 9.57974 44.31908 1.000 99.39072 140 SER B C 1
ATOM 1835 O O . SER B 1 111 ? 30.66838 10.73042 44.42011 1.000 106.26583 140 SER B O 1
ATOM 1838 N N . THR B 1 112 ? 31.03182 8.51072 44.24677 1.000 124.46302 141 THR B N 1
ATOM 1839 C CA . THR B 1 112 ? 32.48166 8.66427 44.30971 1.000 116.38501 141 THR B CA 1
ATOM 1840 C C . THR B 1 112 ? 33.02853 9.47770 43.14307 1.000 112.97040 141 THR B C 1
ATOM 1841 O O . THR B 1 112 ? 34.15718 9.97495 43.22439 1.000 97.61528 141 THR B O 1
ATOM 1845 N N . LYS B 1 113 ? 32.25715 9.62439 42.06323 1.000 118.06171 142 LYS B N 1
ATOM 1846 C CA . LYS B 1 113 ? 32.64624 10.49790 40.96412 1.000 111.11169 142 LYS B CA 1
ATOM 1847 C C . LYS B 1 113 ? 32.33432 11.96077 41.24837 1.000 121.13086 142 LYS B C 1
ATOM 1848 O O . LYS B 1 113 ? 32.88917 12.84143 40.58196 1.000 110.53513 142 LYS B O 1
ATOM 1854 N N . THR B 1 114 ? 31.46786 12.23405 42.21953 1.000 128.68105 143 THR B N 1
ATOM 1855 C CA . THR B 1 114 ? 31.04933 13.58609 42.55930 1.000 128.02104 143 THR B CA 1
ATOM 1856 C C . THR B 1 114 ? 31.82952 14.09027 43.76783 1.000 120.10610 143 THR B C 1
ATOM 1857 O O . THR B 1 114 ? 32.09123 13.33611 44.71000 1.000 115.84027 143 THR B O 1
ATOM 1861 N N . ASP B 1 115 ? 32.19954 15.36890 43.73324 1.000 118.26806 144 ASP B N 1
ATOM 1862 C CA . ASP B 1 115 ? 32.88831 16.02499 44.83768 1.000 113.54014 144 ASP B CA 1
ATOM 1863 C C . ASP B 1 115 ? 31.86839 16.76970 45.69131 1.000 102.73183 144 ASP B C 1
ATOM 1864 O O . ASP B 1 115 ? 31.12609 17.61756 45.18248 1.000 87.66177 144 ASP B O 1
ATOM 1869 N N . ALA B 1 116 ? 31.83918 16.45226 46.98815 1.000 99.47326 145 ALA B N 1
ATOM 1870 C CA . ALA B 1 116 ? 30.81159 16.95880 47.88967 1.000 88.10504 145 ALA B CA 1
ATOM 1871 C C . ALA B 1 116 ? 30.98073 18.43139 48.24193 1.000 78.59405 145 ALA B C 1
ATOM 1872 O O . ALA B 1 116 ? 30.03588 19.03640 48.76060 1.000 85.20634 145 ALA B O 1
ATOM 1874 N N . SER B 1 117 ? 32.14557 19.02262 47.98313 1.000 99.49540 146 SER B N 1
ATOM 1875 C CA . SER B 1 117 ? 32.37440 20.42097 48.32594 1.000 98.74117 146 SER B CA 1
ATOM 1876 C C . SER B 1 117 ? 31.83826 21.38757 47.27819 1.000 102.59170 146 SER B C 1
ATOM 1877 O O . SER B 1 117 ? 32.05217 22.59759 47.41196 1.000 99.58655 146 SER B O 1
ATOM 1880 N N . ASN B 1 118 ? 31.15875 20.88943 46.24716 1.000 85.76832 147 ASN B N 1
ATOM 1881 C CA . ASN B 1 118 ? 30.57098 21.76458 45.24299 1.000 60.75486 147 ASN B CA 1
ATOM 1882 C C . ASN B 1 118 ? 29.48560 22.62929 45.87165 1.000 63.51274 147 ASN B C 1
ATOM 1883 O O . ASN B 1 118 ? 28.65996 22.14937 4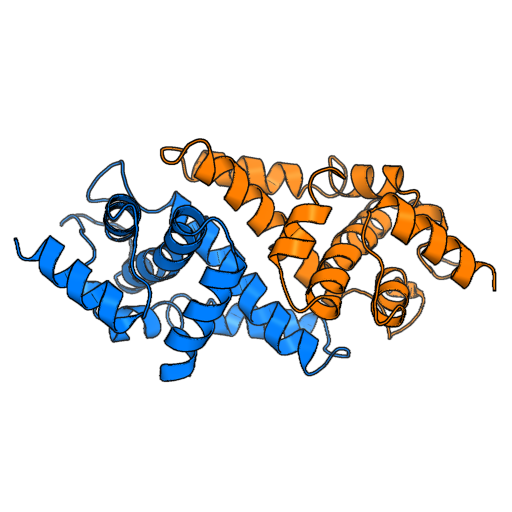6.65347 1.000 62.26894 147 ASN B O 1
ATOM 1888 N N . SER B 1 119 ? 29.49451 23.91871 45.52257 1.000 87.89223 148 SER B N 1
ATOM 1889 C CA . SER B 1 119 ? 28.51708 24.84621 46.08249 1.000 85.59977 148 SER B CA 1
ATOM 1890 C C . SER B 1 119 ? 27.09688 24.48688 45.66727 1.000 80.06121 148 SER B C 1
ATOM 1891 O O . SER B 1 119 ? 26.15233 24.70416 46.43539 1.000 67.07142 148 SER B O 1
ATOM 1894 N N . ALA B 1 120 ? 26.92392 23.94335 44.46029 1.000 70.45071 149 ALA B N 1
ATOM 1895 C CA . ALA B 1 120 ? 25.59644 23.52399 44.02470 1.000 60.96145 149 ALA B CA 1
ATOM 1896 C C . ALA B 1 120 ? 25.09520 22.34480 44.84805 1.000 70.21906 149 ALA B C 1
ATOM 1897 O O . ALA B 1 120 ? 23.91611 22.29387 45.21736 1.000 74.58652 149 ALA B O 1
ATOM 1899 N N . ILE B 1 121 ? 25.97599 21.38756 45.14449 1.000 66.46211 150 ILE B N 1
ATOM 1900 C CA . ILE B 1 121 ? 25.59432 20.26595 45.99607 1.000 63.79920 150 ILE B CA 1
ATOM 1901 C C . ILE B 1 121 ? 25.28733 20.75395 47.40713 1.000 55.58474 150 ILE B C 1
ATOM 1902 O O . ILE B 1 121 ? 24.34725 20.27607 48.05450 1.000 50.73112 150 ILE B O 1
ATOM 1907 N N . LEU B 1 122 ? 26.05896 21.72781 47.89660 1.000 58.82657 151 LEU B N 1
ATOM 1908 C CA . LEU B 1 122 ? 25.81475 22.27778 49.22675 1.000 67.81307 151 LEU B CA 1
ATOM 1909 C C . LEU B 1 122 ? 24.46767 22.98631 49.29073 1.000 66.56388 151 LEU B C 1
ATOM 1910 O O . LEU B 1 122 ? 23.70383 22.80953 50.24704 1.000 56.21315 151 LEU B O 1
ATOM 1915 N N . CYS B 1 123 ? 24.16048 23.79941 48.27739 1.000 61.22820 152 CYS B N 1
ATOM 1916 C CA . CYS B 1 123 ? 22.91346 24.55690 48.29252 1.000 51.96776 152 CYS B CA 1
ATOM 1917 C C . CYS B 1 123 ? 21.70267 23.63937 48.18293 1.000 58.82789 152 CYS B C 1
ATOM 1918 O O . CYS B 1 123 ? 20.66189 23.90134 48.79727 1.000 54.30666 152 CYS B O 1
ATOM 1921 N N . THR B 1 124 ? 21.81603 22.56246 47.40369 1.000 54.24704 153 THR B N 1
ATOM 1922 C CA . THR B 1 124 ? 20.69857 21.63567 47.25945 1.000 36.00104 153 THR B CA 1
ATOM 1923 C C . THR B 1 124 ? 20.40054 20.93156 48.57750 1.000 48.55872 153 THR B C 1
ATOM 1924 O O . THR B 1 124 ? 19.24110 20.84488 48.99950 1.000 57.48458 153 THR B O 1
ATOM 1928 N N . GLY B 1 125 ? 21.44045 20.43102 49.24819 1.000 50.63239 154 GLY B N 1
ATOM 1929 C CA . GLY B 1 125 ? 21.24335 19.79303 50.53754 1.000 45.26971 154 GLY B CA 1
ATOM 1930 C C . GLY B 1 125 ? 20.77953 20.74924 51.61785 1.000 48.74354 154 GLY B C 1
ATOM 1931 O O . GLY B 1 125 ? 20.11862 20.33386 52.57374 1.000 47.89090 154 GLY B O 1
ATOM 1932 N N . PHE B 1 126 ? 21.11404 22.03550 51.48754 1.000 51.35613 155 PHE B N 1
ATOM 1933 C CA . PHE B 1 126 ? 20.67593 23.01965 52.47370 1.000 57.78486 155 PHE B CA 1
ATOM 1934 C C . PHE B 1 126 ? 19.18657 23.31017 52.33401 1.000 58.67137 155 PHE B C 1
ATOM 1935 O O . PHE B 1 126 ? 18.45660 23.36051 53.33077 1.000 54.70596 155 PHE B O 1
ATOM 1943 N N . ARG B 1 127 ? 18.71631 23.50333 51.10023 1.000 60.77590 156 ARG B N 1
ATOM 1944 C CA . ARG B 1 127 ? 17.29367 23.74351 50.88218 1.000 47.90016 156 ARG B CA 1
ATOM 1945 C C . ARG B 1 127 ? 16.46592 22.50354 51.20098 1.000 49.63361 156 ARG B C 1
ATOM 1946 O O . ARG B 1 127 ? 15.34556 22.61407 51.71258 1.000 49.68145 156 ARG B O 1
ATOM 1954 N N . ALA B 1 128 ? 17.00256 21.31406 50.91450 1.000 46.73954 157 ALA B N 1
ATOM 1955 C CA . ALA B 1 128 ? 16.27779 20.08017 51.19695 1.000 36.00104 157 ALA B CA 1
ATOM 1956 C C . ALA B 1 128 ? 16.05141 19.86668 52.68803 1.000 48.02967 157 ALA B C 1
ATOM 1957 O O . ALA B 1 128 ? 15.16132 19.09551 53.06343 1.000 38.12942 157 ALA B O 1
ATOM 1959 N N . ILE B 1 129 ? 16.83434 20.52808 53.54356 1.000 54.96747 158 ILE B N 1
ATOM 1960 C CA . ILE B 1 129 ? 16.64186 20.39691 54.98460 1.000 56.18430 158 ILE B CA 1
ATOM 1961 C C . ILE B 1 129 ? 15.31163 21.00821 55.40699 1.000 50.53139 158 ILE B C 1
ATOM 1962 O O . ILE B 1 129 ? 14.57010 20.42421 56.20626 1.000 50.57744 158 ILE B O 1
ATOM 1967 N N . PHE B 1 130 ? 14.98282 22.18574 54.87388 1.000 41.54877 159 PHE B N 1
ATOM 1968 C CA . PHE B 1 130 ? 13.76110 22.87073 55.27872 1.000 39.72176 159 PHE B CA 1
ATOM 1969 C C . PHE B 1 130 ? 12.52242 22.25360 54.64762 1.000 47.48386 159 PHE B C 1
ATOM 1970 O O . PHE B 1 130 ? 11.44914 22.26721 55.26119 1.000 53.88255 159 PHE B O 1
ATOM 1978 N N . GLY B 1 131 ? 12.64485 21.71459 53.43374 1.000 49.63245 160 GLY B N 1
ATOM 1979 C CA . GLY B 1 131 ? 11.56535 20.92253 52.87722 1.000 41.62691 160 GLY B CA 1
ATOM 1980 C C . GLY B 1 131 ? 11.29680 19.65332 53.65492 1.000 61.90720 160 GLY B C 1
ATOM 1981 O O . GLY B 1 131 ? 10.17660 19.13389 53.61453 1.000 52.23176 160 GLY B O 1
ATOM 1982 N N . ALA B 1 132 ? 12.30135 19.14508 54.37124 1.000 59.53119 161 ALA B N 1
ATOM 1983 C CA . ALA B 1 132 ? 12.11313 17.95637 55.19193 1.000 53.77000 161 ALA B CA 1
ATOM 1984 C C . ALA B 1 132 ? 11.50767 18.29011 56.54890 1.000 61.99982 161 ALA B C 1
ATOM 1985 O O . ALA B 1 132 ? 10.76063 17.47737 57.10507 1.000 64.62160 161 ALA B O 1
ATOM 1987 N N . ILE B 1 133 ? 11.81157 19.47062 57.09321 1.000 57.62720 162 ILE B N 1
ATOM 1988 C CA . ILE B 1 133 ? 11.24765 19.85880 58.38224 1.000 47.55728 162 ILE B CA 1
ATOM 1989 C C . ILE B 1 133 ? 9.75606 20.13732 58.25124 1.000 59.69162 162 ILE B C 1
ATOM 1990 O O . ILE B 1 133 ? 8.95923 19.73935 59.10940 1.000 66.00272 162 ILE B O 1
ATOM 1995 N N . ALA B 1 134 ? 9.35358 20.81969 57.17600 1.000 61.92053 163 ALA B N 1
ATOM 1996 C CA . ALA B 1 134 ? 7.94604 21.16303 57.00024 1.000 56.91835 163 ALA B CA 1
ATOM 1997 C C . ALA B 1 134 ? 7.08334 19.91508 56.85951 1.000 64.32921 163 ALA B C 1
ATOM 1998 O O . ALA B 1 134 ? 5.93832 19.88667 57.32594 1.000 62.91147 163 ALA B O 1
ATOM 2000 N N . ILE B 1 135 ? 7.61532 18.87164 56.22300 1.000 56.26582 164 ILE B N 1
ATOM 2001 C CA . ILE B 1 135 ? 6.86610 17.62751 56.08732 1.000 52.14490 164 ILE B CA 1
ATOM 2002 C C . ILE B 1 135 ? 6.89213 16.83900 57.38988 1.000 67.92213 164 ILE B C 1
ATOM 2003 O O . ILE B 1 135 ? 5.88740 16.23724 57.78536 1.000 76.33359 164 ILE B O 1
ATOM 2008 N N . ASP B 1 136 ? 8.03437 16.83388 58.08030 1.000 60.56073 165 ASP B N 1
ATOM 2009 C CA . ASP B 1 136 ? 8.14504 16.06880 59.31695 1.000 66.72782 165 ASP B CA 1
ATOM 2010 C C . ASP B 1 136 ? 7.38414 16.72743 60.46194 1.000 62.45650 165 ASP B C 1
ATOM 2011 O O . ASP B 1 136 ? 6.92632 16.03366 61.37705 1.000 83.22928 165 ASP B O 1
ATOM 2016 N N . ALA B 1 137 ? 7.23421 18.05248 60.43123 1.000 66.20977 166 ALA B N 1
ATOM 2017 C CA . ALA B 1 137 ? 6.53430 18.77938 61.48239 1.000 76.80786 166 ALA B CA 1
ATOM 2018 C C . ALA B 1 137 ? 5.10740 19.15679 61.10753 1.000 62.84021 166 ALA B C 1
ATOM 2019 O O . ALA B 1 137 ? 4.37240 19.65838 61.96493 1.000 60.14288 166 ALA B O 1
ATOM 2021 N N . GLY B 1 138 ? 4.69865 18.92974 59.86126 1.000 66.17007 167 GLY B N 1
ATOM 2022 C CA . GLY B 1 138 ? 3.35635 19.28633 59.44410 1.000 58.47553 167 GLY B CA 1
ATOM 2023 C C . GLY B 1 138 ? 3.07045 20.76734 59.47614 1.000 57.96264 167 GLY B C 1
ATOM 2024 O O . GLY B 1 138 ? 1.90494 21.16620 59.55480 1.000 64.47266 167 GLY B O 1
ATOM 2025 N N . THR B 1 139 ? 4.10706 21.59873 59.41682 1.000 54.65934 168 THR B N 1
ATOM 2026 C CA . THR B 1 139 ? 3.94036 23.04162 59.48843 1.000 65.01005 168 THR B CA 1
ATOM 2027 C C . THR B 1 139 ? 5.12956 23.70827 58.81358 1.000 60.42258 168 THR B C 1
ATOM 2028 O O . THR B 1 139 ? 6.25773 23.21341 58.88424 1.000 49.38890 168 THR B O 1
ATOM 2032 N N . VAL B 1 140 ? 4.86334 24.83806 58.16421 1.000 53.56298 169 VAL B N 1
ATOM 2033 C CA . VAL B 1 140 ? 5.90050 25.55927 57.43313 1.000 48.02305 169 VAL B CA 1
ATOM 2034 C C . VAL B 1 140 ? 6.59127 26.59518 58.31352 1.000 60.11934 169 VAL B C 1
ATOM 2035 O O . VAL B 1 140 ? 7.79770 26.81800 58.18302 1.000 67.84520 169 VAL B O 1
ATOM 2039 N N . ASP B 1 141 ? 5.84801 27.23709 59.22148 1.000 61.39112 170 ASP B N 1
ATOM 2040 C CA . ASP B 1 141 ? 6.44901 28.23747 60.10020 1.000 56.89147 170 ASP B CA 1
ATOM 2041 C C . ASP B 1 141 ? 7.58042 27.65121 60.93323 1.000 43.31390 170 ASP B C 1
ATOM 2042 O O . ASP B 1 141 ? 8.53978 28.35895 61.26081 1.000 50.67148 170 ASP B O 1
ATOM 2047 N N . GLU B 1 142 ? 7.48901 26.36690 61.28503 1.000 52.40014 171 GLU B N 1
ATOM 2048 C CA . GLU B 1 142 ? 8.59117 25.71950 61.98680 1.000 67.69971 171 GLU B CA 1
ATOM 2049 C C . GLU B 1 142 ? 9.84514 25.69613 61.12304 1.000 66.47506 171 GLU B C 1
ATOM 2050 O O . GLU B 1 142 ? 10.94899 25.96388 61.61031 1.000 71.02065 171 GLU B O 1
ATOM 2056 N N . ALA B 1 143 ? 9.69299 25.38789 59.83236 1.000 53.59045 172 ALA B N 1
ATOM 2057 C CA . ALA B 1 143 ? 10.83174 25.43691 58.92233 1.000 55.32829 172 ALA B CA 1
ATOM 2058 C C . ALA B 1 143 ? 11.29773 26.86752 58.68710 1.000 60.02395 172 ALA B C 1
ATOM 2059 O O . ALA B 1 143 ? 12.48735 27.09803 58.44067 1.000 47.16536 172 ALA B O 1
ATOM 2061 N N . ILE B 1 144 ? 10.38021 27.83496 58.75490 1.000 60.95188 173 ILE B N 1
ATOM 2062 C CA . ILE B 1 144 ? 10.76443 29.23797 58.63592 1.000 65.79490 173 ILE B CA 1
ATOM 2063 C C . ILE B 1 144 ? 11.57553 29.67159 59.85047 1.000 56.69063 173 ILE B C 1
ATOM 2064 O O . ILE B 1 144 ? 12.54771 30.42720 59.72886 1.000 53.33296 173 ILE B O 1
ATOM 2069 N N . LYS B 1 145 ? 11.19540 29.19543 61.03833 1.000 59.47418 174 LYS B N 1
ATOM 2070 C CA . LYS B 1 145 ? 11.94531 29.52074 62.24751 1.000 63.57353 174 LYS B CA 1
ATOM 2071 C C . LYS B 1 145 ? 13.36434 28.96924 62.17966 1.000 67.54543 174 LYS B C 1
ATOM 2072 O O . LYS B 1 145 ? 14.32984 29.66426 62.51544 1.000 65.62100 174 LYS B O 1
ATOM 2078 N N . VAL B 1 146 ? 13.50906 27.71518 61.74360 1.000 64.28634 175 VAL B N 1
ATOM 2079 C CA . VAL B 1 146 ? 14.82570 27.08572 61.71319 1.000 48.12040 175 VAL B CA 1
ATOM 2080 C C . VAL B 1 146 ? 15.72150 27.73848 60.66613 1.000 49.06704 175 VAL B C 1
ATOM 2081 O O . VAL B 1 146 ? 16.95097 27.73006 60.80318 1.000 57.18915 175 VAL B O 1
ATOM 2085 N N . PHE B 1 147 ? 15.13931 28.31914 59.61357 1.000 54.06141 176 PHE B N 1
ATOM 2086 C CA . PHE B 1 147 ? 15.95465 29.04339 58.64287 1.000 52.08065 176 PHE B CA 1
ATOM 2087 C C . PHE B 1 147 ? 16.64500 30.23192 59.29749 1.000 72.04020 176 PHE B C 1
ATOM 2088 O O . PHE B 1 147 ? 17.85764 30.42221 59.14721 1.000 90.34081 176 PHE B O 1
ATOM 2096 N N . TRP B 1 148 ? 15.88739 31.04460 60.02809 1.000 65.79138 177 TRP B N 1
ATOM 2097 C CA . TRP B 1 148 ? 16.50320 32.06150 60.86148 1.000 71.78444 177 TRP B CA 1
ATOM 2098 C C . TRP B 1 148 ? 17.24441 31.39456 62.01790 1.000 69.56333 177 TRP B C 1
ATOM 2099 O O . TRP B 1 148 ? 17.04674 30.21243 62.31494 1.000 78.21434 177 TRP B O 1
ATOM 2110 N N . LYS B 1 149 ? 18.13523 32.16412 62.64961 1.000 79.09661 178 LYS B N 1
ATOM 2111 C CA . LYS B 1 149 ? 19.03908 31.67289 63.68953 1.000 98.18053 178 LYS B CA 1
ATOM 2112 C C . LYS B 1 149 ? 20.01847 30.64061 63.13575 1.000 91.11930 178 LYS B C 1
ATOM 2113 O O . LYS B 1 149 ? 20.88237 30.14167 63.86380 1.000 126.62060 178 LYS B O 1
ATOM 2115 N N . VAL B 1 150 ? 19.89039 30.31654 61.84731 1.000 79.37610 179 VAL B N 1
ATOM 2116 C CA . VAL B 1 150 ? 20.84711 29.48254 61.13781 1.000 62.81230 179 VAL B CA 1
ATOM 2117 C C . VAL B 1 150 ? 21.50147 30.24107 59.98700 1.000 68.53225 179 VAL B C 1
ATOM 2118 O O . VAL B 1 150 ? 22.71175 30.11937 59.76609 1.000 86.27304 179 VAL B O 1
ATOM 2122 N N . HIS B 1 151 ? 20.72547 31.04332 59.26652 1.000 72.46084 180 HIS B N 1
ATOM 2123 C CA . HIS B 1 151 ? 21.23886 31.86749 58.17838 1.000 71.79380 180 HIS B CA 1
ATOM 2124 C C . HIS B 1 151 ? 22.24126 32.89848 58.68886 1.000 66.47010 180 HIS B C 1
ATOM 2125 O O . HIS B 1 151 ? 22.02547 33.52808 59.72479 1.000 72.37373 180 HIS B O 1
#

InterPro domains:
  IPR000999 Ribonuclease III domain [PF14622] (62-168)
  IPR000999 Ribonuclease III domain [PS50142] (48-167)
  IPR000999 Ribonuclease III domain [SM00535] (63-189)
  IPR036389 Ribonuclease III, endonuclease domain superfamily [G3DSA:1.10.1520.10] (46-184)
  IPR036389 Ribonuclease III, endonuclease domain superfamily [SSF69065] (40-181)

GO terms:
  GO:0000741 karyogamy (P, IMP)
  GO:0010197 polar nucleus fusion (P, IMP)
  GO:0005777 peroxisome (C, IDA)
  GO:0000325 plant-type vacuole (C, HDA)

Radius of gyration: 19.82 Å; Cα contacts (8 Å, |Δi|>4): 442; chains: 2; bounding box: 52×51×36 Å